Protein AF-A0A6V8M5Q0-F1 (afdb_monomer)

Structure (mmCIF, N/CA/C/O backbone):
data_AF-A0A6V8M5Q0-F1
#
_entry.id   AF-A0A6V8M5Q0-F1
#
loop_
_atom_site.group_PDB
_atom_site.id
_atom_site.type_symbol
_atom_site.label_atom_id
_atom_site.label_alt_id
_atom_site.label_comp_id
_atom_site.label_asym_id
_atom_site.label_entity_id
_atom_site.label_seq_id
_atom_site.pdbx_PDB_ins_code
_atom_site.Cartn_x
_atom_site.Cartn_y
_atom_site.Cartn_z
_atom_site.occupancy
_atom_site.B_iso_or_equiv
_atom_site.auth_seq_id
_atom_site.auth_comp_id
_atom_site.auth_asym_id
_atom_site.auth_atom_id
_atom_site.pdbx_PDB_model_num
ATOM 1 N N . MET A 1 1 ? 33.322 -44.925 -93.334 1.00 39.28 1 MET A N 1
ATOM 2 C CA . MET A 1 1 ? 33.568 -44.050 -94.501 1.00 39.28 1 MET A CA 1
ATOM 3 C C . MET A 1 1 ? 33.256 -42.622 -94.085 1.00 39.28 1 MET A C 1
ATOM 5 O O . MET A 1 1 ? 32.187 -42.447 -93.525 1.00 39.28 1 MET A O 1
ATOM 9 N N . ALA A 1 2 ? 34.194 -41.692 -94.342 1.00 40.09 2 ALA A N 1
ATOM 10 C CA . ALA A 1 2 ? 34.128 -40.220 -94.199 1.00 40.09 2 ALA A CA 1
ATOM 11 C C . ALA A 1 2 ? 33.746 -39.675 -92.796 1.00 40.09 2 ALA A C 1
ATOM 13 O O . ALA A 1 2 ? 32.679 -39.967 -92.290 1.00 40.09 2 ALA A O 1
ATOM 14 N N . GLY A 1 3 ? 34.526 -38.886 -92.048 1.00 38.00 3 GLY A N 1
ATOM 15 C CA . GLY A 1 3 ? 35.677 -38.037 -92.353 1.00 38.00 3 GLY A CA 1
ATOM 16 C C . GLY A 1 3 ? 35.246 -36.670 -92.892 1.00 38.00 3 GLY A C 1
ATOM 17 O O . GLY A 1 3 ? 34.996 -36.603 -94.085 1.00 38.00 3 GLY A O 1
ATOM 18 N N . PHE A 1 4 ? 35.177 -35.621 -92.049 1.00 39.53 4 PHE A N 1
ATOM 19 C CA . PHE A 1 4 ? 35.827 -34.305 -92.261 1.00 39.53 4 PHE A CA 1
ATOM 20 C C . PHE A 1 4 ? 35.494 -33.241 -91.182 1.00 39.53 4 PHE A C 1
ATOM 22 O O . PHE A 1 4 ? 34.343 -32.962 -90.872 1.00 39.53 4 PHE A O 1
ATOM 29 N N . PHE A 1 5 ? 36.583 -32.669 -90.659 1.00 42.06 5 PHE A N 1
ATOM 30 C CA . PHE A 1 5 ? 36.866 -31.356 -90.059 1.00 42.06 5 PHE A CA 1
ATOM 31 C C . PHE A 1 5 ? 35.804 -30.239 -89.980 1.00 42.06 5 PHE A C 1
ATOM 33 O O . PHE A 1 5 ? 35.172 -29.880 -90.965 1.00 42.06 5 PHE A O 1
ATOM 40 N N . GLY A 1 6 ? 35.832 -29.518 -88.848 1.00 39.31 6 GLY A N 1
ATOM 41 C CA . GLY A 1 6 ? 35.320 -28.148 -88.728 1.00 39.31 6 GLY A CA 1
ATOM 42 C C . GLY A 1 6 ? 35.728 -27.467 -87.418 1.00 39.31 6 GLY A C 1
ATOM 43 O O . GLY A 1 6 ? 35.012 -27.539 -86.427 1.00 39.31 6 GLY A O 1
ATOM 44 N N . LYS A 1 7 ? 36.900 -26.820 -87.414 1.00 42.19 7 LYS A N 1
ATOM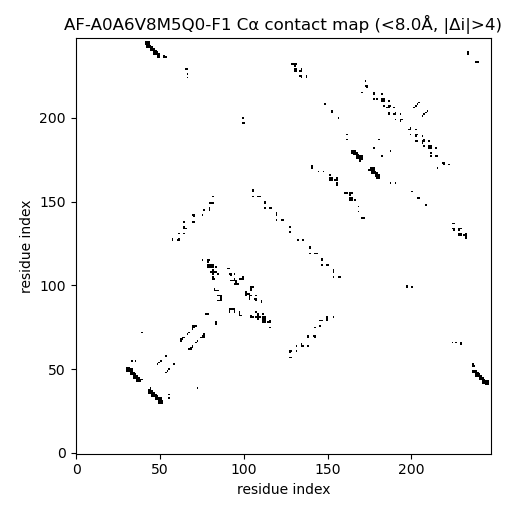 45 C CA . LYS A 1 7 ? 37.398 -25.934 -86.348 1.00 42.19 7 LYS A CA 1
ATOM 46 C C . LYS A 1 7 ? 36.566 -24.644 -86.308 1.00 42.19 7 LYS A C 1
ATOM 48 O O . LYS A 1 7 ? 36.424 -23.994 -87.337 1.00 42.19 7 LYS A O 1
ATOM 53 N N . GLY A 1 8 ? 36.114 -24.238 -85.122 1.00 41.66 8 GLY A N 1
ATOM 54 C CA . GLY A 1 8 ? 35.538 -22.918 -84.852 1.00 41.66 8 GLY A CA 1
ATOM 55 C C . GLY A 1 8 ? 36.115 -22.364 -83.554 1.00 41.66 8 GLY A C 1
ATOM 56 O O . GLY A 1 8 ? 35.951 -22.958 -82.493 1.00 41.66 8 GLY A O 1
ATOM 57 N N . ALA A 1 9 ? 36.855 -21.269 -83.668 1.00 41.22 9 ALA A N 1
ATOM 58 C CA . ALA A 1 9 ? 37.599 -20.616 -82.605 1.00 41.22 9 ALA A CA 1
ATOM 59 C C . ALA A 1 9 ? 36.817 -19.416 -82.035 1.00 41.22 9 ALA A C 1
ATOM 61 O O . A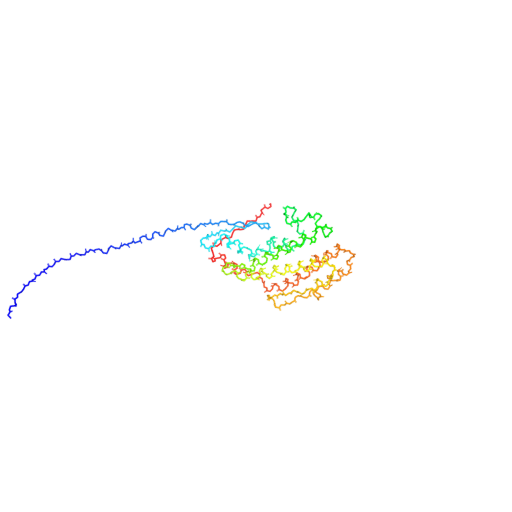LA A 1 9 ? 36.180 -18.697 -82.793 1.00 41.22 9 ALA A O 1
ATOM 62 N N . VAL A 1 10 ? 36.988 -19.190 -80.724 1.00 42.91 10 VAL A N 1
ATOM 63 C CA . VAL A 1 10 ? 37.040 -17.888 -80.019 1.00 42.91 10 VAL A CA 1
ATOM 64 C C . VAL A 1 10 ? 35.772 -17.014 -80.014 1.00 42.91 10 VAL A C 1
ATOM 66 O O . VAL A 1 10 ? 35.407 -16.429 -81.022 1.00 42.91 10 VAL A O 1
ATOM 69 N N . LEU A 1 11 ? 35.221 -16.764 -78.816 1.00 38.06 11 LEU A N 1
ATOM 70 C CA . LEU A 1 11 ? 35.238 -15.420 -78.210 1.00 38.06 11 LEU A CA 1
ATOM 71 C C . LEU A 1 11 ? 34.860 -15.472 -76.717 1.00 38.06 11 LEU A C 1
ATOM 73 O O . LEU A 1 11 ? 33.740 -15.813 -76.347 1.00 38.06 11 LEU A O 1
ATOM 77 N N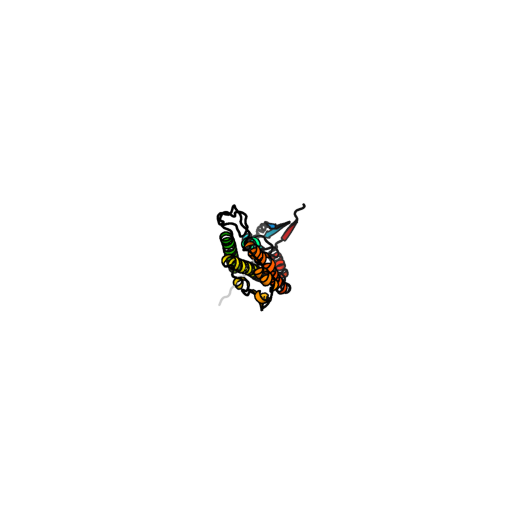 . LEU A 1 12 ? 35.811 -15.081 -75.862 1.00 42.59 12 LEU A N 1
ATOM 78 C CA . LEU A 1 12 ? 35.541 -14.623 -74.501 1.00 42.59 12 LEU A CA 1
ATOM 79 C C . LEU A 1 12 ? 34.607 -13.406 -74.560 1.00 42.59 12 LEU A C 1
ATOM 81 O O . LEU A 1 12 ? 34.957 -12.399 -75.175 1.00 42.59 12 LEU A O 1
ATOM 85 N N . ARG A 1 13 ? 33.501 -13.438 -73.813 1.00 43.00 13 ARG A N 1
ATOM 86 C CA . ARG A 1 13 ? 32.951 -12.234 -73.179 1.00 43.00 13 ARG A CA 1
ATOM 87 C C . ARG A 1 13 ? 32.605 -12.527 -71.727 1.00 43.00 13 ARG A C 1
ATOM 89 O O . ARG A 1 13 ? 31.587 -13.124 -71.399 1.00 43.00 13 ARG A O 1
ATOM 96 N N . VAL A 1 14 ? 33.519 -12.074 -70.878 1.00 45.72 14 VAL A N 1
ATOM 97 C CA . VAL A 1 14 ? 33.279 -11.689 -69.493 1.00 45.72 14 VAL A CA 1
ATOM 98 C C . VAL A 1 14 ? 32.145 -10.662 -69.501 1.00 45.72 14 VAL A C 1
ATOM 100 O O . VAL A 1 14 ? 32.333 -9.551 -69.989 1.00 45.72 14 VAL A O 1
ATOM 103 N N . SER A 1 15 ? 30.977 -11.020 -68.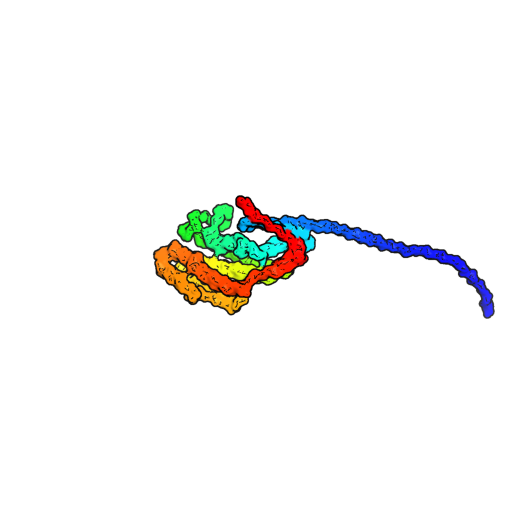977 1.00 44.94 15 SER A N 1
ATOM 104 C CA . SER A 1 15 ? 29.942 -10.050 -68.619 1.00 44.94 15 SER A CA 1
ATOM 105 C C . SER A 1 15 ? 29.649 -10.200 -67.139 1.00 44.94 15 SER A C 1
ATOM 107 O O . SER A 1 15 ? 28.914 -11.081 -66.711 1.00 44.94 15 SER A O 1
ATOM 109 N N . ALA A 1 16 ? 30.357 -9.342 -66.404 1.00 43.59 16 ALA A N 1
ATOM 110 C CA . ALA A 1 16 ? 30.040 -8.756 -65.115 1.00 43.59 16 ALA A CA 1
ATOM 111 C C . ALA A 1 16 ? 28.928 -9.448 -64.316 1.00 43.59 16 ALA A C 1
ATOM 113 O O . ALA A 1 16 ? 27.743 -9.318 -64.623 1.00 43.59 16 ALA A O 1
ATOM 114 N N . CYS A 1 17 ? 29.335 -10.052 -63.197 1.00 40.53 17 CYS A N 1
ATOM 115 C CA . CYS A 1 17 ? 28.536 -10.083 -61.983 1.00 40.53 17 CYS A CA 1
ATOM 116 C C . CYS A 1 17 ? 27.962 -8.680 -61.744 1.00 40.53 17 CYS A C 1
ATOM 118 O O . CYS A 1 17 ? 28.645 -7.807 -61.206 1.00 40.53 17 CYS A O 1
ATOM 120 N N . ALA A 1 18 ? 26.712 -8.459 -62.145 1.00 45.28 18 ALA A N 1
ATOM 121 C CA . ALA A 1 18 ? 25.904 -7.399 -61.584 1.00 45.28 18 ALA A CA 1
ATOM 122 C C . ALA A 1 18 ? 25.638 -7.813 -60.137 1.00 45.28 18 ALA A C 1
ATOM 124 O O . ALA A 1 18 ? 24.662 -8.489 -59.821 1.00 45.28 18 ALA A O 1
ATOM 125 N N . TRP A 1 19 ? 26.585 -7.457 -59.269 1.00 49.53 19 TRP A N 1
ATOM 126 C CA . TRP A 1 19 ? 26.342 -7.275 -57.854 1.00 49.53 19 TRP A CA 1
ATOM 127 C C . TRP A 1 19 ? 25.209 -6.261 -57.751 1.00 49.53 19 TRP A C 1
ATOM 129 O O . TRP A 1 19 ? 25.432 -5.052 -57.723 1.00 49.53 19 TRP A O 1
ATOM 139 N N . ALA A 1 20 ? 23.976 -6.757 -57.729 1.00 49.94 20 ALA A N 1
ATOM 140 C CA . ALA A 1 20 ? 22.883 -6.050 -57.108 1.00 49.94 20 ALA A CA 1
ATOM 141 C C . ALA A 1 20 ? 23.246 -5.970 -55.622 1.00 49.94 20 ALA A C 1
ATOM 143 O O . ALA A 1 20 ? 22.829 -6.791 -54.808 1.00 49.94 20 ALA A O 1
ATOM 144 N N . PHE A 1 21 ? 24.086 -4.989 -55.283 1.00 49.56 21 PHE A N 1
ATOM 145 C CA . PHE A 1 21 ? 24.043 -4.352 -53.985 1.00 49.56 21 PHE A CA 1
ATOM 146 C C . PHE A 1 21 ? 22.609 -3.841 -53.858 1.00 49.56 21 PHE A C 1
ATOM 148 O O . PHE A 1 21 ? 22.287 -2.722 -54.257 1.00 49.56 21 PHE A O 1
ATOM 155 N N . LEU A 1 22 ? 21.726 -4.693 -53.329 1.00 50.19 22 LEU A N 1
ATOM 156 C CA . LEU A 1 22 ? 20.646 -4.214 -52.496 1.00 50.19 22 LEU A CA 1
ATOM 157 C C . LEU A 1 22 ? 21.345 -3.397 -51.412 1.00 50.19 22 LEU A C 1
ATOM 159 O O . LEU A 1 22 ? 21.815 -3.922 -50.404 1.00 50.19 22 LEU A O 1
ATOM 163 N N . LEU A 1 23 ? 21.466 -2.099 -51.678 1.00 48.41 23 LEU A N 1
ATOM 164 C CA . LEU A 1 23 ? 21.522 -1.068 -50.669 1.00 48.41 23 LEU A CA 1
ATOM 165 C C . LEU A 1 23 ? 20.245 -1.255 -49.853 1.00 48.41 23 LEU A C 1
ATOM 167 O O . LEU A 1 23 ? 19.221 -0.624 -50.101 1.00 48.41 23 LEU A O 1
ATOM 171 N N . MET A 1 24 ? 20.301 -2.189 -48.903 1.00 54.53 24 MET A N 1
ATOM 172 C CA . MET A 1 24 ? 19.482 -2.160 -47.711 1.00 54.53 24 MET A CA 1
ATOM 173 C C . MET A 1 24 ? 19.909 -0.879 -47.008 1.00 54.53 24 MET A C 1
ATOM 175 O O . MET A 1 24 ? 20.795 -0.872 -46.158 1.00 54.53 24 MET A O 1
ATOM 179 N N . ALA A 1 25 ? 19.341 0.237 -47.464 1.00 52.12 25 ALA A N 1
ATOM 180 C CA . ALA A 1 25 ? 19.232 1.436 -46.678 1.00 52.12 25 ALA A CA 1
ATOM 181 C C . ALA A 1 25 ? 18.403 1.013 -45.469 1.00 52.12 25 ALA A C 1
ATOM 183 O O . ALA A 1 25 ? 17.175 1.065 -45.480 1.00 52.12 25 ALA A O 1
ATOM 184 N N . SER A 1 26 ? 19.094 0.491 -44.456 1.00 52.41 26 SER A N 1
ATOM 185 C CA . SER A 1 26 ? 18.612 0.484 -43.095 1.00 52.41 26 SER A CA 1
ATOM 186 C C . SER A 1 26 ? 18.331 1.945 -42.807 1.00 52.41 26 SER A C 1
ATOM 188 O O . SER A 1 26 ? 19.236 2.711 -42.483 1.00 52.41 26 SER A O 1
ATOM 190 N N . ALA A 1 27 ? 17.089 2.365 -43.033 1.00 51.25 27 ALA A N 1
ATOM 191 C CA . ALA A 1 27 ? 16.563 3.517 -42.351 1.00 51.25 27 ALA A CA 1
ATOM 192 C C . ALA A 1 27 ? 16.746 3.164 -40.878 1.00 51.25 27 ALA A C 1
ATOM 194 O O . ALA A 1 27 ? 15.977 2.380 -40.321 1.00 51.25 27 ALA A O 1
ATOM 195 N N . GLU A 1 28 ? 17.839 3.643 -40.283 1.00 55.53 28 GLU A N 1
ATOM 196 C CA . GLU A 1 28 ? 17.962 3.764 -38.846 1.00 55.53 28 GLU A CA 1
ATOM 197 C C . GLU A 1 28 ? 16.813 4.685 -38.465 1.00 55.53 28 GLU A C 1
ATOM 199 O O . GLU A 1 28 ? 16.925 5.910 -38.500 1.00 55.53 28 GLU A O 1
ATOM 204 N N . ALA A 1 29 ? 15.643 4.082 -38.245 1.00 56.59 29 ALA A N 1
ATOM 205 C CA . ALA A 1 29 ? 14.510 4.741 -37.652 1.00 56.59 29 ALA A CA 1
ATOM 206 C C . ALA A 1 29 ? 15.064 5.303 -36.351 1.00 56.59 29 ALA A C 1
ATOM 208 O O . ALA A 1 29 ? 15.385 4.544 -35.436 1.00 56.59 29 ALA A O 1
ATOM 209 N N . SER A 1 30 ? 15.315 6.613 -36.349 1.00 58.94 30 SER A N 1
ATOM 210 C CA . SER A 1 30 ? 15.885 7.316 -35.215 1.00 58.94 30 SER A CA 1
ATOM 211 C C . SER A 1 30 ? 15.040 6.934 -34.012 1.00 58.94 30 SER A C 1
ATOM 213 O O . SER A 1 30 ? 13.844 7.235 -33.982 1.00 58.94 30 SER A O 1
ATOM 215 N N . ALA A 1 31 ? 15.635 6.163 -33.099 1.00 65.56 31 ALA A N 1
ATOM 216 C CA . ALA A 1 31 ? 14.966 5.663 -31.912 1.00 65.56 31 ALA A CA 1
ATOM 217 C C . ALA A 1 31 ? 14.281 6.849 -31.234 1.00 65.56 31 ALA A C 1
ATOM 219 O O . ALA A 1 31 ? 14.948 7.798 -30.804 1.00 65.56 31 ALA A O 1
ATOM 220 N N . LYS A 1 32 ? 12.943 6.843 -31.209 1.00 78.50 32 LYS A N 1
ATOM 221 C CA . LYS A 1 32 ? 12.183 7.958 -30.655 1.00 78.50 32 LYS A CA 1
ATOM 222 C C . LYS A 1 32 ? 12.416 7.950 -29.155 1.00 78.50 32 LYS A C 1
ATOM 224 O O . LYS A 1 32 ? 11.824 7.161 -28.423 1.00 78.50 32 LYS A O 1
ATOM 229 N N . LYS A 1 33 ? 13.299 8.837 -28.708 1.00 86.31 33 LYS A N 1
ATOM 230 C CA . LYS A 1 33 ? 13.575 9.023 -27.293 1.00 86.31 33 LYS A CA 1
ATOM 231 C C . LYS A 1 33 ? 12.354 9.659 -26.639 1.00 86.31 33 LYS A C 1
ATOM 233 O O . LYS A 1 33 ? 12.031 10.813 -26.917 1.00 86.31 33 LYS A O 1
ATOM 238 N N . VAL A 1 34 ? 11.678 8.900 -25.789 1.00 91.06 34 VAL A N 1
ATOM 239 C CA . VAL A 1 34 ? 10.543 9.371 -24.993 1.00 91.06 34 VAL A CA 1
ATOM 240 C C . VAL A 1 34 ? 11.044 9.718 -23.598 1.00 91.06 34 VAL A C 1
ATOM 242 O O . VAL A 1 34 ? 11.957 9.075 -23.072 1.00 91.06 34 VAL A O 1
ATOM 245 N N . VAL A 1 35 ? 10.466 10.768 -23.016 1.00 91.62 35 VAL A N 1
ATOM 246 C CA . VAL A 1 35 ? 10.694 11.151 -21.624 1.00 91.62 35 VAL A CA 1
ATOM 247 C C . VAL A 1 35 ? 9.388 10.986 -20.868 1.00 91.62 35 VAL A C 1
ATOM 249 O O . VAL A 1 35 ? 8.368 11.556 -21.252 1.00 91.62 35 VAL A O 1
ATOM 252 N N . LEU A 1 36 ? 9.437 10.200 -19.802 1.00 92.50 36 LEU A N 1
ATOM 253 C CA . LEU A 1 36 ? 8.377 10.079 -18.815 1.00 92.50 36 LEU A CA 1
ATOM 254 C C . LEU A 1 36 ? 8.844 10.757 -17.526 1.00 92.50 36 LEU A C 1
ATOM 256 O O . LEU A 1 36 ? 10.012 10.636 -17.157 1.00 92.50 36 LEU A O 1
ATOM 260 N N . GLN A 1 37 ? 7.946 11.489 -16.877 1.00 91.38 37 GLN A N 1
ATOM 261 C CA . GLN A 1 37 ? 8.203 12.174 -15.615 1.00 91.38 37 GLN A CA 1
ATOM 262 C C . GLN A 1 37 ? 7.276 11.612 -14.538 1.00 91.38 37 GLN A C 1
ATOM 264 O O . GLN A 1 37 ? 6.073 11.532 -14.770 1.00 91.38 37 GLN A O 1
ATOM 269 N N . GLU A 1 38 ? 7.846 11.251 -13.392 1.00 87.06 38 GLU A N 1
ATOM 270 C CA . GLU A 1 38 ? 7.115 10.927 -12.167 1.00 87.06 38 GLU A CA 1
ATOM 271 C C . GLU A 1 38 ? 7.462 11.967 -11.101 1.00 87.06 38 GLU A C 1
ATOM 273 O O . GLU A 1 38 ? 8.635 12.294 -10.892 1.00 87.06 38 GLU A O 1
ATOM 278 N N . GLU A 1 39 ? 6.437 12.489 -10.437 1.00 86.19 39 GLU A N 1
ATOM 279 C CA . GLU A 1 39 ? 6.585 13.398 -9.304 1.00 86.19 39 GLU A CA 1
ATOM 280 C C . GLU A 1 39 ? 6.453 12.588 -8.017 1.00 86.19 39 GLU A C 1
ATOM 282 O O . GLU A 1 39 ? 5.431 11.950 -7.758 1.00 86.19 39 GLU A O 1
ATOM 287 N N . LEU A 1 40 ? 7.519 12.584 -7.223 1.00 83.75 40 LEU A N 1
ATOM 288 C CA . LEU A 1 40 ? 7.595 11.900 -5.941 1.00 83.75 40 LEU A CA 1
ATOM 289 C C . LEU A 1 40 ? 7.745 12.946 -4.829 1.00 83.75 40 LEU A C 1
ATOM 291 O O . LEU A 1 40 ? 8.196 14.062 -5.088 1.00 83.75 40 LEU A O 1
ATOM 295 N N . PRO A 1 41 ? 7.416 12.618 -3.568 1.00 82.25 41 PRO A N 1
ATOM 296 C CA . PRO A 1 41 ? 7.644 13.541 -2.460 1.00 82.25 41 PRO A CA 1
ATOM 297 C C . PRO A 1 41 ? 9.105 14.033 -2.406 1.00 82.25 41 PRO A C 1
ATOM 299 O O . PRO A 1 41 ? 10.023 13.246 -2.155 1.00 82.25 41 PRO A O 1
ATOM 302 N N . GLY A 1 42 ? 9.310 15.333 -2.650 1.00 84.38 42 GLY A N 1
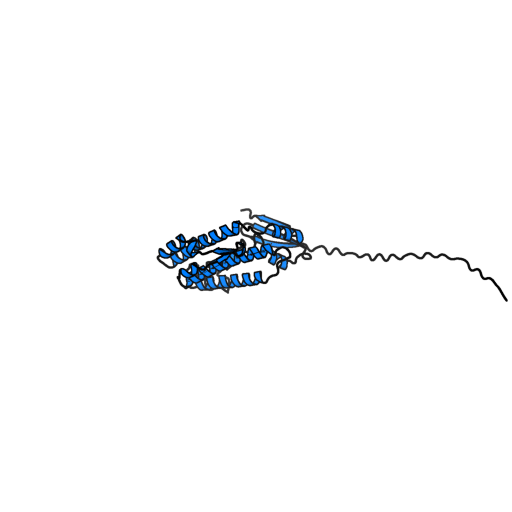ATOM 303 C CA . GLY A 1 42 ? 10.605 16.024 -2.590 1.00 84.38 42 GLY A CA 1
ATOM 304 C C . GLY A 1 42 ? 11.545 15.803 -3.782 1.00 84.38 42 GLY A C 1
ATOM 305 O O . GLY A 1 42 ? 12.735 16.122 -3.678 1.00 84.38 42 GLY A O 1
ATOM 306 N N . ARG A 1 43 ? 11.075 15.192 -4.881 1.00 88.31 43 ARG A N 1
ATOM 307 C CA . ARG A 1 43 ? 11.875 15.031 -6.105 1.00 88.31 43 ARG A CA 1
ATOM 308 C C . ARG A 1 43 ? 11.055 14.697 -7.348 1.00 88.31 43 ARG A C 1
ATOM 310 O O . ARG A 1 43 ? 10.013 14.055 -7.288 1.00 88.31 43 ARG A O 1
ATOM 317 N N . ILE A 1 44 ? 11.631 15.005 -8.501 1.00 89.56 44 ILE A N 1
ATOM 318 C CA . ILE A 1 44 ? 11.130 14.634 -9.819 1.00 89.56 44 ILE A CA 1
ATOM 319 C C . ILE A 1 44 ? 12.075 13.605 -10.439 1.00 89.56 44 ILE A C 1
ATOM 321 O O . ILE A 1 44 ? 13.285 13.824 -10.535 1.00 89.56 44 ILE A O 1
ATOM 325 N N . GLU A 1 45 ? 11.525 12.492 -10.915 1.00 92.00 45 GLU A N 1
ATOM 326 C CA . GLU A 1 45 ? 12.278 11.478 -11.649 1.00 92.00 45 GLU A CA 1
ATOM 327 C C . GLU A 1 45 ? 11.911 11.507 -13.132 1.00 92.00 45 GLU A C 1
ATOM 329 O O . GLU A 1 45 ? 10.752 11.354 -13.517 1.00 92.00 45 GLU A O 1
ATOM 334 N N . ARG A 1 46 ? 12.916 11.698 -13.992 1.00 94.81 46 ARG A N 1
ATOM 335 C CA . ARG A 1 46 ? 12.760 11.687 -15.450 1.00 94.81 46 ARG A CA 1
ATOM 336 C C . ARG A 1 46 ? 13.402 10.453 -16.057 1.00 94.81 46 ARG A C 1
ATOM 338 O O . ARG A 1 46 ? 14.618 10.261 -15.991 1.00 94.81 46 ARG A O 1
ATOM 345 N N . TYR A 1 47 ? 12.575 9.664 -16.723 1.00 95.25 47 TYR A N 1
ATOM 346 C CA . TYR A 1 47 ? 12.919 8.417 -17.381 1.00 95.25 47 TYR A CA 1
ATOM 347 C C . TYR A 1 47 ? 13.025 8.644 -18.884 1.00 95.25 47 TYR A C 1
ATOM 349 O O . TYR A 1 47 ? 12.035 8.912 -19.557 1.00 95.25 47 TYR A O 1
ATOM 357 N N . SER A 1 48 ? 14.237 8.544 -19.421 1.00 96.75 48 SER A N 1
ATOM 358 C CA . SER A 1 48 ? 14.502 8.582 -20.860 1.00 96.75 48 SER A CA 1
ATOM 359 C C . SER A 1 48 ? 14.652 7.168 -21.409 1.00 96.75 48 SER A C 1
ATOM 361 O O . SER A 1 48 ? 15.499 6.426 -20.914 1.00 96.75 48 SER A O 1
ATOM 363 N N . PHE A 1 49 ? 13.895 6.813 -22.446 1.00 96.44 49 PHE A N 1
ATOM 364 C CA . PHE A 1 49 ? 13.902 5.464 -23.021 1.00 96.44 49 PHE A CA 1
ATOM 365 C C . PHE A 1 49 ? 13.587 5.471 -24.523 1.00 96.44 49 PHE A C 1
ATOM 367 O O . PHE A 1 49 ? 13.192 6.492 -25.087 1.00 96.44 49 PHE A O 1
ATOM 374 N N . ASP A 1 50 ? 13.804 4.324 -25.163 1.00 95.81 50 ASP A N 1
ATOM 375 C CA . ASP A 1 50 ? 13.474 4.058 -26.563 1.00 95.81 50 ASP A CA 1
ATOM 376 C C . ASP A 1 50 ? 12.156 3.273 -26.632 1.00 95.81 50 ASP A C 1
ATOM 378 O O . ASP A 1 50 ? 12.089 2.139 -26.148 1.00 95.81 50 ASP A O 1
ATOM 382 N N . ASP A 1 51 ? 11.121 3.873 -27.228 1.00 94.31 51 ASP A N 1
ATOM 383 C CA . ASP A 1 51 ? 9.772 3.286 -27.318 1.00 94.31 51 ASP A CA 1
ATOM 384 C C . ASP A 1 51 ? 9.747 1.991 -28.154 1.00 94.31 51 ASP A C 1
ATOM 386 O O . ASP A 1 51 ? 8.878 1.142 -27.972 1.00 94.31 51 ASP A O 1
ATOM 390 N N . ALA A 1 52 ? 10.756 1.781 -29.014 1.00 94.81 52 ALA A N 1
ATOM 391 C CA . ALA A 1 52 ? 10.935 0.524 -29.740 1.00 94.81 52 ALA A CA 1
ATOM 392 C C . ALA A 1 52 ? 11.432 -0.626 -28.842 1.00 94.81 52 ALA A C 1
ATOM 394 O O . ALA A 1 52 ? 11.307 -1.795 -29.210 1.00 94.81 52 ALA A O 1
ATOM 395 N N . ARG A 1 53 ? 12.010 -0.319 -27.671 1.00 95.56 53 ARG A N 1
ATOM 396 C CA . ARG A 1 53 ? 12.494 -1.315 -26.697 1.00 95.56 53 ARG A CA 1
ATOM 397 C C . ARG A 1 53 ? 11.487 -1.572 -25.588 1.00 95.56 53 ARG A C 1
ATOM 399 O O . ARG A 1 53 ? 11.356 -2.709 -25.139 1.00 95.56 53 ARG A O 1
ATOM 406 N N . ILE A 1 54 ? 10.820 -0.523 -25.119 1.00 96.31 54 ILE A N 1
ATOM 407 C CA . ILE A 1 54 ? 9.776 -0.594 -24.100 1.00 96.31 54 ILE A CA 1
ATOM 408 C C . ILE A 1 54 ? 8.764 0.514 -24.357 1.00 96.31 54 ILE A C 1
ATOM 410 O O . ILE A 1 54 ? 9.150 1.672 -24.460 1.00 96.31 54 ILE A O 1
ATOM 414 N N . SER A 1 55 ? 7.478 0.172 -24.434 1.00 95.44 55 SER A N 1
ATOM 415 C CA . SER A 1 55 ? 6.449 1.192 -24.612 1.00 95.44 55 SER A CA 1
ATOM 416 C C . SER A 1 55 ? 6.328 2.073 -23.366 1.00 95.44 55 SER A C 1
ATOM 418 O O . SER A 1 55 ? 6.575 1.624 -22.242 1.00 95.44 55 SER A O 1
ATOM 420 N N . ALA A 1 56 ? 5.871 3.314 -23.536 1.00 93.81 56 ALA A N 1
ATOM 421 C CA . ALA A 1 56 ? 5.571 4.194 -22.401 1.00 93.81 56 ALA A CA 1
ATOM 422 C C . ALA A 1 56 ? 4.597 3.564 -21.382 1.00 93.81 56 ALA A C 1
ATOM 424 O O . ALA A 1 56 ? 4.727 3.780 -20.179 1.00 93.81 56 ALA A O 1
ATOM 425 N N . GLU A 1 57 ? 3.626 2.777 -21.847 1.00 93.88 57 GLU A N 1
ATOM 426 C CA . GLU A 1 57 ? 2.680 2.050 -20.992 1.00 93.88 57 GLU A CA 1
ATOM 427 C C . GLU A 1 57 ? 3.366 0.937 -20.190 1.00 93.88 57 GLU A C 1
ATOM 429 O O . GLU A 1 57 ? 3.199 0.860 -18.973 1.00 93.88 57 GLU A O 1
ATOM 434 N N . ALA A 1 58 ? 4.202 0.123 -20.842 1.00 95.56 58 ALA A N 1
ATOM 435 C CA . ALA A 1 58 ? 4.964 -0.924 -20.171 1.00 95.56 58 ALA A CA 1
ATOM 436 C C . ALA A 1 58 ? 5.953 -0.342 -19.151 1.00 95.56 58 ALA A C 1
ATOM 438 O O . ALA A 1 58 ? 6.149 -0.927 -18.083 1.00 95.56 58 ALA A O 1
ATOM 439 N N . LEU A 1 59 ? 6.542 0.824 -19.444 1.00 95.56 59 LEU A N 1
ATOM 440 C CA . LEU A 1 59 ? 7.370 1.539 -18.481 1.00 95.56 59 LEU A CA 1
ATOM 441 C C . LEU A 1 59 ? 6.540 2.029 -17.291 1.00 95.56 59 LEU A C 1
ATOM 443 O O . LEU A 1 59 ? 6.924 1.733 -16.168 1.00 95.56 59 LEU A O 1
ATOM 447 N N . ARG A 1 60 ? 5.389 2.688 -17.493 1.00 92.81 60 ARG A N 1
ATOM 448 C CA . ARG A 1 60 ? 4.503 3.101 -16.380 1.00 92.81 60 ARG A CA 1
ATOM 449 C C . ARG A 1 60 ? 4.134 1.933 -15.474 1.00 92.81 60 ARG A C 1
ATOM 451 O O . ARG A 1 60 ? 4.224 2.047 -14.255 1.00 92.81 60 ARG A O 1
ATOM 458 N N . LEU A 1 61 ? 3.781 0.790 -16.064 1.00 92.44 61 LEU A N 1
ATOM 459 C CA . LEU A 1 61 ? 3.525 -0.427 -15.301 1.00 92.44 61 LEU A CA 1
ATOM 460 C C . LEU A 1 61 ? 4.768 -0.875 -14.516 1.00 92.44 61 LEU A C 1
ATOM 462 O O . LEU A 1 61 ? 4.655 -1.211 -13.341 1.00 92.44 61 LEU A O 1
ATOM 466 N N . ALA A 1 62 ? 5.955 -0.854 -15.129 1.00 94.75 62 ALA A N 1
ATOM 467 C CA . ALA A 1 62 ? 7.203 -1.187 -14.445 1.00 94.75 62 ALA A CA 1
ATOM 468 C C . ALA A 1 62 ? 7.503 -0.261 -13.259 1.00 94.75 62 ALA A C 1
ATOM 470 O O . ALA A 1 62 ? 7.940 -0.750 -12.218 1.00 94.75 62 ALA A O 1
ATOM 471 N N . LEU A 1 63 ? 7.252 1.047 -13.389 1.00 92.81 63 LEU A N 1
ATOM 472 C CA . LEU A 1 63 ? 7.495 2.030 -12.325 1.00 92.81 63 LEU A CA 1
ATOM 473 C C . LEU A 1 63 ? 6.664 1.747 -11.071 1.00 92.81 63 LEU A C 1
ATOM 475 O O . LEU A 1 63 ? 7.151 1.955 -9.962 1.00 92.81 63 LEU A O 1
ATOM 479 N N . ARG A 1 64 ? 5.476 1.146 -11.212 1.00 91.50 64 ARG A N 1
ATOM 480 C CA . ARG A 1 64 ? 4.678 0.687 -10.061 1.00 91.50 64 ARG A CA 1
ATOM 481 C C . ARG A 1 64 ? 5.394 -0.372 -9.214 1.00 91.50 64 ARG A C 1
ATOM 483 O O . ARG A 1 64 ? 5.130 -0.468 -8.016 1.00 91.50 64 ARG A O 1
ATOM 490 N N . PHE A 1 65 ? 6.315 -1.132 -9.809 1.00 92.62 65 PHE A N 1
ATOM 491 C CA . PHE A 1 65 ? 7.152 -2.122 -9.123 1.00 92.62 65 PHE A CA 1
ATOM 492 C C . PHE A 1 65 ? 8.530 -1.589 -8.721 1.00 92.62 65 PHE A C 1
ATOM 494 O O . PHE A 1 65 ? 9.320 -2.363 -8.190 1.00 92.62 65 PHE A O 1
ATOM 501 N N . GLY A 1 66 ? 8.836 -0.319 -9.003 1.00 91.56 66 GLY A N 1
ATOM 502 C CA . GLY A 1 66 ? 10.123 0.297 -8.701 1.00 91.56 66 GLY A CA 1
ATOM 503 C C . GLY A 1 66 ? 10.416 0.397 -7.198 1.00 91.56 66 GLY A C 1
ATOM 504 O O . GLY A 1 66 ? 9.511 0.225 -6.380 1.00 91.56 66 GLY A O 1
ATOM 505 N N . PRO A 1 67 ? 11.671 0.719 -6.821 1.00 87.44 67 PRO A N 1
ATOM 506 C CA . PRO A 1 67 ? 12.055 0.927 -5.421 1.00 87.44 67 PRO A CA 1
ATOM 507 C C . PRO A 1 67 ? 11.226 2.037 -4.784 1.00 87.44 67 PRO A C 1
ATOM 509 O O . PRO A 1 67 ? 10.902 1.960 -3.603 1.00 87.44 67 PRO A O 1
ATOM 512 N N . ASP A 1 68 ? 10.869 3.020 -5.612 1.00 79.94 68 ASP A N 1
ATOM 513 C CA . ASP A 1 68 ? 10.080 4.173 -5.235 1.00 79.94 68 ASP A CA 1
ATOM 514 C C . ASP A 1 68 ? 8.604 4.076 -5.671 1.00 79.94 68 ASP A C 1
ATOM 516 O O . ASP A 1 68 ? 7.843 5.035 -5.535 1.00 79.94 68 ASP A O 1
ATOM 520 N N . GLY A 1 69 ? 8.204 2.906 -6.187 1.00 69.75 69 GLY A N 1
ATOM 521 C CA . GLY A 1 69 ? 6.854 2.603 -6.655 1.00 69.75 69 GLY A CA 1
ATOM 522 C C . GLY A 1 69 ? 5.849 2.481 -5.509 1.00 69.75 69 GLY A C 1
ATOM 523 O O . GLY A 1 69 ? 5.988 3.105 -4.471 1.00 69.75 69 GLY A O 1
ATOM 524 N N . LEU A 1 70 ? 4.825 1.646 -5.656 1.00 61.66 70 LEU A N 1
ATOM 525 C CA . LEU A 1 70 ? 3.600 1.661 -4.832 1.00 61.66 70 LEU A CA 1
ATOM 526 C C . LEU A 1 70 ? 3.750 1.685 -3.299 1.00 61.66 70 LEU A C 1
ATOM 528 O O . LEU A 1 70 ? 2.823 2.119 -2.622 1.00 61.66 70 LEU A O 1
ATOM 532 N N . TYR A 1 71 ? 4.871 1.211 -2.751 1.00 51.75 71 TYR A N 1
ATOM 533 C CA . TYR A 1 71 ? 5.110 1.210 -1.307 1.00 51.75 71 TYR A CA 1
ATOM 534 C C . TYR A 1 71 ? 5.602 2.567 -0.761 1.00 51.75 71 TYR A C 1
ATOM 536 O O . TYR A 1 71 ? 5.297 2.924 0.371 1.00 51.75 71 TYR A O 1
ATOM 544 N N . THR A 1 72 ? 6.349 3.335 -1.546 1.00 50.78 72 THR A N 1
ATOM 545 C CA . THR A 1 72 ? 6.849 4.687 -1.201 1.00 50.78 72 THR A CA 1
ATOM 546 C C . THR A 1 72 ? 6.115 5.782 -1.972 1.00 50.78 72 THR A C 1
ATOM 548 O O . THR A 1 72 ? 6.046 6.925 -1.526 1.00 50.78 72 THR A O 1
ATOM 551 N N . GLY A 1 73 ? 5.564 5.428 -3.130 1.00 50.97 73 GLY A N 1
ATOM 552 C CA . GLY A 1 73 ? 4.637 6.211 -3.914 1.00 50.97 73 GLY A CA 1
ATOM 553 C C . GLY A 1 73 ? 3.321 6.326 -3.163 1.00 50.97 73 GLY A C 1
ATOM 554 O O . GLY A 1 73 ? 2.784 5.354 -2.629 1.00 50.97 73 GLY A O 1
ATOM 555 N N . SER A 1 74 ? 2.802 7.545 -3.127 1.00 59.97 74 SER A N 1
ATOM 556 C CA . SER A 1 74 ? 1.585 7.932 -2.418 1.00 59.97 74 SER A CA 1
ATOM 557 C C . SER A 1 74 ? 0.374 7.048 -2.724 1.00 59.97 74 SER A C 1
ATOM 559 O O . SER A 1 74 ? -0.532 6.992 -1.907 1.00 59.97 74 SER A O 1
ATOM 561 N N . GLU A 1 75 ? 0.331 6.334 -3.851 1.00 70.88 75 GLU A N 1
ATOM 562 C CA . GLU A 1 75 ? -0.881 5.684 -4.349 1.00 70.88 75 GLU A CA 1
ATOM 563 C C . GLU A 1 75 ? -1.408 4.548 -3.455 1.00 70.88 75 GLU A C 1
ATOM 565 O O . GLU A 1 75 ? -2.581 4.597 -3.083 1.00 70.88 75 GLU A O 1
ATOM 570 N N . MET A 1 76 ? -0.605 3.539 -3.069 1.00 78.06 76 MET A N 1
ATOM 571 C CA . MET A 1 76 ? -1.135 2.463 -2.209 1.00 78.06 76 MET A CA 1
ATOM 572 C C . MET A 1 76 ? -1.304 2.930 -0.767 1.00 78.06 76 MET A C 1
ATOM 574 O O . MET A 1 76 ? -2.320 2.620 -0.154 1.00 78.06 76 MET A O 1
ATOM 578 N N . ILE A 1 77 ? -0.360 3.706 -0.229 1.00 71.50 77 ILE A N 1
ATOM 579 C CA . ILE A 1 77 ? -0.498 4.274 1.120 1.00 71.50 77 ILE A CA 1
ATOM 580 C C . ILE A 1 77 ? -1.763 5.136 1.201 1.00 71.50 77 ILE A C 1
ATOM 582 O O . ILE A 1 77 ? -2.540 4.988 2.144 1.00 71.50 77 ILE A O 1
ATOM 586 N N . ALA A 1 78 ? -2.024 5.980 0.199 1.00 73.75 78 ALA A N 1
ATOM 587 C CA . ALA A 1 78 ? -3.223 6.806 0.172 1.00 73.75 78 ALA A CA 1
ATOM 588 C C . ALA A 1 78 ? -4.491 5.964 0.006 1.00 73.75 78 ALA A C 1
ATOM 590 O O . ALA A 1 78 ? -5.468 6.197 0.709 1.00 73.75 78 ALA A O 1
ATOM 591 N N . ARG A 1 79 ? -4.482 4.955 -0.876 1.00 81.81 79 ARG A N 1
ATOM 592 C CA . ARG A 1 79 ? -5.650 4.088 -1.105 1.00 81.81 79 ARG A CA 1
ATOM 593 C C . ARG A 1 79 ? -5.919 3.105 0.028 1.00 81.81 79 ARG A C 1
ATOM 595 O O . ARG A 1 79 ? -7.053 2.684 0.183 1.00 81.81 79 ARG A O 1
ATOM 602 N N . ALA A 1 80 ? -4.916 2.702 0.798 1.00 87.00 80 ALA A N 1
ATOM 603 C CA . ALA A 1 80 ? -5.087 1.777 1.915 1.00 87.00 80 ALA A CA 1
ATOM 604 C C . ALA A 1 80 ? -5.233 2.494 3.268 1.00 87.00 80 ALA A C 1
ATOM 606 O O . ALA A 1 80 ? -5.624 1.858 4.248 1.00 87.00 80 ALA A O 1
ATOM 607 N N . SER A 1 81 ? -4.938 3.794 3.355 1.00 91.69 81 SER A N 1
ATOM 608 C CA . SER A 1 81 ? -5.208 4.595 4.553 1.00 91.69 81 SER A CA 1
ATOM 609 C C . SER A 1 81 ? -6.714 4.759 4.748 1.00 91.69 81 SER A C 1
ATOM 611 O O . SER A 1 81 ? -7.452 5.022 3.804 1.00 91.69 81 SER A O 1
ATOM 613 N N . LEU A 1 82 ? -7.186 4.607 5.988 1.00 95.44 82 LEU A N 1
ATOM 614 C CA . LEU A 1 82 ? -8.608 4.768 6.310 1.00 95.44 82 LEU A CA 1
ATOM 615 C C . LEU A 1 82 ? -8.998 6.249 6.448 1.00 95.44 82 LEU A C 1
ATOM 617 O O . LEU A 1 82 ? -10.176 6.579 6.418 1.00 95.44 82 LEU A O 1
ATOM 621 N N . GLU A 1 83 ? -8.010 7.123 6.633 1.00 93.56 83 GLU A N 1
ATOM 622 C CA . GLU A 1 83 ? -8.158 8.554 6.899 1.00 93.56 83 GLU A CA 1
ATOM 623 C C . GLU A 1 83 ? -8.181 9.410 5.631 1.00 93.56 83 GLU A C 1
ATOM 625 O O . GLU A 1 83 ? -8.613 10.562 5.673 1.00 93.56 83 GLU A O 1
ATOM 630 N N . VAL A 1 84 ? -7.695 8.875 4.509 1.00 92.38 84 VAL A N 1
ATOM 631 C CA . VAL A 1 84 ? -7.669 9.606 3.242 1.00 92.38 84 VAL A CA 1
ATOM 632 C C . VAL A 1 84 ? -9.089 9.798 2.728 1.00 92.38 84 VAL A C 1
ATOM 634 O O . VAL A 1 84 ? -9.853 8.847 2.580 1.00 92.38 84 VAL A O 1
ATOM 637 N N . CYS A 1 85 ? -9.435 11.055 2.464 1.00 93.25 85 CYS A N 1
ATOM 638 C CA . CYS A 1 85 ? -10.741 11.444 1.958 1.00 93.25 85 CYS A CA 1
ATOM 639 C C . CYS A 1 85 ? -10.603 12.712 1.090 1.00 93.25 85 CYS A C 1
ATOM 641 O O . CYS A 1 85 ? -10.573 13.824 1.640 1.00 93.25 85 CYS A O 1
ATOM 643 N N . PRO A 1 86 ? -10.420 12.548 -0.235 1.00 91.12 86 PRO A N 1
ATOM 644 C CA . PRO A 1 86 ? -10.418 13.644 -1.199 1.00 91.12 86 PRO A CA 1
ATOM 645 C C . PRO A 1 86 ? -11.851 14.153 -1.418 1.00 91.12 86 PRO A C 1
ATOM 647 O O . PRO A 1 86 ? -12.716 13.401 -1.862 1.00 91.12 86 PRO A O 1
ATOM 650 N N . ASP A 1 87 ? -12.107 15.423 -1.081 1.00 89.50 87 ASP A N 1
ATOM 651 C CA . ASP A 1 87 ? -13.447 16.040 -1.173 1.00 89.50 87 ASP A CA 1
ATOM 652 C C . ASP A 1 87 ? -13.940 16.184 -2.627 1.00 89.50 87 ASP A C 1
ATOM 654 O O . ASP A 1 87 ? -15.137 16.338 -2.866 1.00 89.50 87 ASP A O 1
ATOM 658 N N . ASP A 1 88 ? -13.021 16.172 -3.590 1.00 91.75 88 ASP A N 1
ATOM 659 C CA . ASP A 1 88 ? -13.251 16.388 -5.017 1.00 91.75 88 ASP A CA 1
ATOM 660 C C . ASP A 1 88 ? -13.431 15.089 -5.824 1.00 91.75 88 ASP A C 1
ATOM 662 O O . ASP A 1 88 ? -13.791 15.144 -7.002 1.00 91.75 88 ASP A O 1
ATOM 666 N N . ASP A 1 89 ? -13.237 13.917 -5.211 1.00 92.88 89 ASP A N 1
ATOM 667 C CA . ASP A 1 89 ? -13.434 12.628 -5.878 1.00 92.88 89 ASP A CA 1
ATOM 668 C C . ASP A 1 89 ? -14.905 12.172 -5.759 1.00 92.88 89 ASP A C 1
ATOM 670 O O . ASP A 1 89 ? -15.397 11.925 -4.654 1.00 92.88 89 ASP A O 1
ATOM 674 N N . PRO A 1 90 ? -15.623 11.982 -6.884 1.00 94.00 90 PRO A N 1
ATOM 675 C CA . PRO A 1 90 ? -17.050 11.652 -6.879 1.00 94.00 90 PRO A CA 1
ATOM 676 C C . PRO A 1 90 ? -17.378 10.273 -6.286 1.00 94.00 90 PRO A C 1
ATOM 678 O O . PRO A 1 90 ? -18.548 9.975 -6.051 1.00 94.00 90 PRO A O 1
ATOM 681 N N . GLY A 1 91 ? -16.384 9.409 -6.062 1.00 93.06 91 GLY A N 1
ATOM 682 C CA . GLY A 1 91 ? -16.587 8.137 -5.371 1.00 93.06 91 GLY A CA 1
ATOM 683 C C . GLY A 1 91 ? -16.662 8.254 -3.848 1.00 93.06 91 GLY A C 1
ATOM 684 O O . GLY A 1 91 ? -16.982 7.260 -3.199 1.00 93.06 91 GLY A O 1
ATOM 685 N N . TYR A 1 92 ? -16.388 9.430 -3.278 1.00 96.25 92 TYR A N 1
ATOM 686 C CA . TYR A 1 92 ? -16.418 9.666 -1.837 1.00 96.25 92 TYR A CA 1
ATOM 687 C C . TYR A 1 92 ? -17.686 10.407 -1.423 1.00 96.25 92 TYR A C 1
ATOM 689 O O . TYR A 1 92 ? -18.199 11.288 -2.112 1.00 96.25 92 TYR A O 1
ATOM 697 N N . LYS A 1 93 ? -18.195 10.059 -0.243 1.00 96.69 93 LYS A N 1
ATOM 698 C CA . LYS A 1 93 ? -19.217 10.852 0.445 1.00 96.69 93 LYS A CA 1
ATOM 699 C C . LYS A 1 93 ? -18.555 12.049 1.143 1.00 96.69 93 LYS A C 1
ATOM 701 O O . LYS A 1 93 ? -17.364 11.965 1.444 1.00 96.69 93 LYS A O 1
ATOM 706 N N . PRO A 1 94 ? -19.307 13.110 1.506 1.00 96.50 94 PRO A N 1
ATOM 707 C CA . PRO A 1 94 ? -18.747 14.271 2.200 1.00 96.50 94 PRO A CA 1
ATOM 708 C C . PRO A 1 94 ? -17.875 13.876 3.400 1.00 96.50 94 PRO A C 1
ATOM 710 O O . PRO A 1 94 ? -18.344 13.167 4.298 1.00 96.50 94 PRO A O 1
ATOM 713 N N . CYS A 1 95 ? -16.619 14.328 3.410 1.00 94.81 95 CYS A N 1
ATOM 714 C CA . CYS A 1 95 ? -15.597 13.850 4.343 1.00 94.81 95 CYS A CA 1
ATOM 715 C C . CYS A 1 95 ? -15.769 14.352 5.786 1.00 94.81 95 CYS A C 1
ATOM 717 O O . CYS A 1 95 ? -15.262 13.730 6.722 1.00 94.81 95 CYS A O 1
ATOM 719 N N . GLY A 1 96 ? -16.487 15.462 5.986 1.00 94.12 96 GLY A N 1
ATOM 720 C CA . GLY A 1 96 ? -16.655 16.079 7.303 1.00 94.12 96 GLY A CA 1
ATOM 721 C C . GLY A 1 96 ? -15.316 16.514 7.907 1.00 94.12 96 GLY A C 1
ATOM 722 O O . GLY A 1 96 ? -14.456 17.048 7.212 1.00 94.12 96 GLY A O 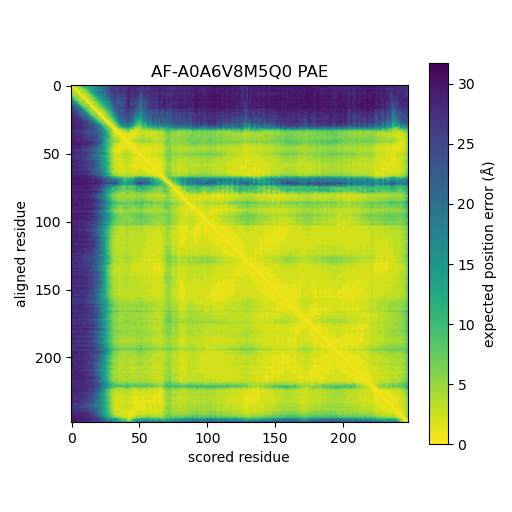1
ATOM 723 N N . ASP A 1 97 ? -15.126 16.263 9.203 1.00 93.06 97 ASP A N 1
ATOM 724 C CA . ASP A 1 97 ? -13.877 16.577 9.911 1.00 93.06 97 ASP A CA 1
ATOM 725 C C . ASP A 1 97 ? -12.766 15.528 9.708 1.00 93.06 97 ASP A C 1
ATOM 727 O O . ASP A 1 97 ? -11.690 15.654 10.290 1.00 93.06 97 ASP A O 1
ATOM 731 N N . ARG A 1 98 ? -13.015 14.503 8.873 1.00 89.62 98 ARG A N 1
ATOM 732 C CA . ARG A 1 98 ? -12.091 13.394 8.565 1.00 89.62 98 ARG A CA 1
ATOM 733 C C . ARG A 1 98 ? -11.660 12.574 9.785 1.00 89.62 98 ARG A C 1
ATOM 735 O O . ARG A 1 98 ? -10.687 11.825 9.720 1.00 89.62 98 ARG A O 1
ATOM 742 N N . THR A 1 99 ? -12.382 12.675 10.896 1.00 92.69 99 THR A N 1
ATOM 743 C CA . THR A 1 99 ? -12.153 11.834 12.071 1.00 92.69 99 THR A CA 1
ATOM 744 C C . THR A 1 99 ? -13.050 10.601 12.037 1.00 92.69 99 THR A C 1
ATOM 746 O O . THR A 1 99 ? -14.023 10.536 11.290 1.00 92.69 99 THR A O 1
ATOM 749 N N . ILE A 1 100 ? -12.782 9.634 12.919 1.00 94.12 100 ILE A N 1
ATOM 750 C CA . ILE A 1 100 ? -13.671 8.478 13.128 1.00 94.12 100 ILE A CA 1
ATOM 751 C C . ILE A 1 100 ? -15.103 8.883 13.531 1.00 94.12 100 ILE A C 1
ATOM 753 O O . ILE A 1 100 ? -16.017 8.070 13.421 1.00 94.12 100 ILE A O 1
ATOM 757 N N . ALA A 1 101 ? -15.305 10.116 14.011 1.00 93.56 101 ALA A N 1
ATOM 758 C CA . ALA A 1 101 ? -16.619 10.648 14.353 1.00 93.56 101 ALA A CA 1
ATOM 759 C C . ALA A 1 101 ? -17.363 11.243 13.143 1.00 93.56 101 ALA A C 1
ATOM 761 O O . ALA A 1 101 ? -18.561 11.510 13.250 1.00 93.56 101 ALA A O 1
ATOM 762 N N . ALA A 1 102 ? -16.694 11.435 11.999 1.00 95.56 102 ALA A N 1
ATOM 763 C CA . ALA A 1 102 ? -17.339 11.940 10.796 1.00 95.56 102 ALA A CA 1
ATOM 764 C C . ALA A 1 102 ? -18.416 10.948 10.304 1.00 95.56 102 ALA A C 1
ATOM 766 O O . ALA A 1 102 ?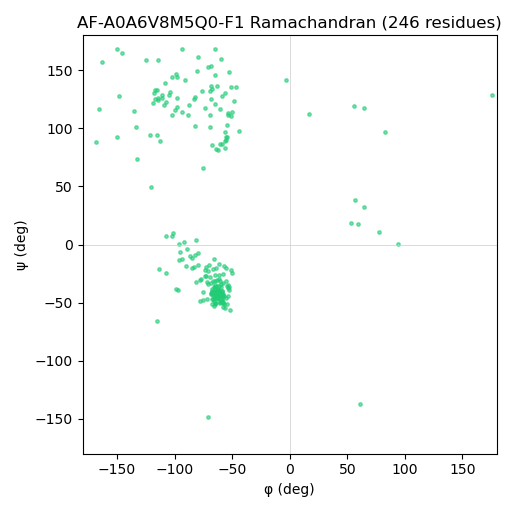 -18.144 9.745 10.224 1.00 95.56 102 ALA A O 1
ATOM 767 N N . PRO A 1 103 ? -19.612 11.422 9.893 1.00 95.38 103 PRO A N 1
ATOM 768 C CA . PRO A 1 103 ? -20.736 10.552 9.531 1.00 95.38 103 PRO A CA 1
ATOM 769 C C . PRO A 1 103 ? -20.428 9.507 8.451 1.00 95.38 103 PRO A C 1
ATOM 771 O O . PRO A 1 103 ? -20.994 8.418 8.473 1.00 95.38 103 PRO A O 1
ATOM 774 N N . ASN A 1 104 ? -19.525 9.826 7.519 1.00 97.00 104 ASN A N 1
ATOM 775 C CA . ASN A 1 104 ? -19.186 8.969 6.382 1.00 97.00 104 ASN A CA 1
ATOM 776 C C . ASN A 1 104 ? -17.809 8.299 6.497 1.00 97.00 104 ASN A C 1
ATOM 778 O O . ASN A 1 104 ? -17.365 7.672 5.535 1.00 97.00 104 ASN A O 1
ATOM 782 N N . PHE A 1 105 ? -17.119 8.410 7.641 1.00 96.88 105 PHE A N 1
ATOM 783 C CA . PHE A 1 105 ? -15.745 7.915 7.783 1.00 96.88 105 PHE A CA 1
ATOM 784 C C . PHE A 1 105 ? -15.618 6.436 7.391 1.00 96.88 105 PHE A C 1
ATOM 786 O O . PHE A 1 105 ? -14.788 6.081 6.563 1.00 96.88 105 PHE A O 1
ATOM 793 N N . LEU A 1 106 ? -16.471 5.563 7.942 1.00 97.75 106 LEU A N 1
ATOM 794 C CA . LEU A 1 106 ? -16.393 4.112 7.711 1.00 97.75 106 LEU A CA 1
ATOM 795 C C . LEU A 1 106 ? -16.807 3.683 6.295 1.00 97.75 106 LEU A C 1
ATOM 797 O O . LEU A 1 106 ? -16.418 2.595 5.850 1.00 97.75 106 LEU A O 1
ATOM 801 N N . ASP A 1 107 ? -17.601 4.507 5.613 1.00 97.62 107 ASP A N 1
ATOM 802 C CA . ASP A 1 107 ? -18.008 4.280 4.227 1.00 97.62 107 ASP A CA 1
ATOM 803 C C . ASP A 1 107 ? -16.874 4.666 3.279 1.00 97.62 107 ASP A C 1
ATOM 805 O O . ASP A 1 107 ? -16.467 3.850 2.454 1.00 97.62 107 ASP A O 1
ATOM 809 N N . ASN A 1 108 ? -16.297 5.855 3.467 1.00 97.44 108 ASN A N 1
ATOM 810 C CA . ASN A 1 108 ? -15.157 6.336 2.687 1.00 97.44 108 ASN A CA 1
ATOM 811 C C . ASN A 1 108 ? -13.913 5.465 2.915 1.00 97.44 108 ASN A C 1
ATOM 813 O O . ASN A 1 108 ? -13.263 5.050 1.963 1.00 97.44 108 ASN A O 1
ATOM 817 N N . ALA A 1 109 ? -13.651 5.054 4.158 1.00 97.06 109 ALA A N 1
ATOM 818 C CA . ALA A 1 109 ? -12.619 4.066 4.459 1.00 97.06 109 ALA A CA 1
ATOM 819 C C . ALA A 1 109 ? -12.885 2.716 3.761 1.00 97.06 109 ALA A C 1
ATOM 821 O O . ALA A 1 109 ? -11.954 2.023 3.357 1.00 97.06 109 ALA A O 1
ATOM 822 N N . GLY A 1 110 ? -14.152 2.325 3.593 1.00 97.56 110 GLY A N 1
ATOM 823 C CA . GLY A 1 110 ? -14.525 1.150 2.805 1.00 97.56 110 GLY A CA 1
ATOM 824 C C . GLY A 1 110 ? -14.226 1.310 1.312 1.00 97.56 110 GLY A C 1
ATOM 825 O O . GLY A 1 110 ? -13.737 0.366 0.690 1.00 97.56 110 GLY A O 1
ATOM 826 N N . GLU A 1 111 ? -14.484 2.494 0.756 1.00 96.88 111 GLU A N 1
ATOM 827 C CA . GLU A 1 111 ? -14.166 2.835 -0.634 1.00 96.88 111 GLU A CA 1
ATOM 828 C C . GLU A 1 111 ? -12.654 2.806 -0.896 1.00 96.88 111 GLU A C 1
ATOM 830 O O . GLU A 1 111 ? -12.218 2.215 -1.888 1.00 96.88 111 GLU A O 1
ATOM 835 N N . ASN A 1 112 ? -11.852 3.325 0.038 1.00 96.12 112 ASN A N 1
ATOM 836 C CA . ASN A 1 112 ? -10.388 3.245 0.013 1.00 96.12 112 ASN A CA 1
ATOM 837 C C . ASN A 1 112 ? -9.931 1.796 -0.176 1.00 96.12 112 ASN A C 1
ATOM 839 O O . ASN A 1 112 ? -9.288 1.453 -1.173 1.00 96.12 112 ASN A O 1
ATOM 843 N N . LEU A 1 113 ? -10.369 0.899 0.715 1.00 97.31 113 LEU A N 1
ATOM 844 C CA . LEU A 1 113 ? -9.966 -0.509 0.656 1.00 97.31 113 LEU A CA 1
ATOM 845 C C . LEU A 1 113 ? -10.504 -1.241 -0.574 1.00 97.31 113 LEU A C 1
ATOM 847 O O . LEU A 1 113 ? -9.833 -2.133 -1.093 1.00 97.31 113 LEU A O 1
ATOM 851 N N . ARG A 1 114 ? -11.681 -0.861 -1.086 1.00 97.25 114 ARG A N 1
ATOM 852 C CA . ARG A 1 114 ? -12.199 -1.398 -2.352 1.00 97.25 114 ARG A CA 1
ATOM 853 C C . ARG A 1 114 ? -11.272 -1.039 -3.516 1.00 97.25 114 ARG A C 1
ATOM 855 O O . ARG A 1 114 ? -10.937 -1.914 -4.313 1.00 97.25 114 ARG A O 1
ATOM 862 N N . ARG A 1 115 ? -10.834 0.221 -3.605 1.00 94.75 115 ARG A N 1
ATOM 863 C CA . ARG A 1 115 ? -9.899 0.692 -4.641 1.00 94.75 115 ARG A CA 1
ATOM 864 C C . ARG A 1 115 ? -8.510 0.076 -4.486 1.00 94.75 115 ARG A C 1
ATOM 866 O O . ARG A 1 115 ? -7.918 -0.326 -5.484 1.00 94.75 115 ARG A O 1
ATOM 873 N N . ALA A 1 116 ? -8.011 -0.044 -3.257 1.00 94.25 116 ALA A N 1
ATOM 874 C CA . ALA A 1 116 ? -6.746 -0.717 -2.973 1.00 94.25 116 ALA A CA 1
ATOM 875 C C . ALA A 1 116 ? -6.778 -2.192 -3.410 1.00 94.25 116 ALA A C 1
ATOM 877 O O . ALA A 1 116 ? -5.836 -2.664 -4.044 1.00 94.25 116 ALA A O 1
ATOM 878 N N . ARG A 1 117 ? -7.884 -2.908 -3.154 1.00 96.12 117 ARG A N 1
ATOM 879 C CA . ARG A 1 117 ? -8.061 -4.294 -3.611 1.00 96.12 117 ARG A CA 1
ATOM 880 C C . ARG A 1 117 ? -8.088 -4.403 -5.134 1.00 96.12 117 ARG A C 1
ATOM 882 O O . ARG A 1 117 ? -7.380 -5.242 -5.678 1.00 96.12 117 ARG A O 1
ATOM 889 N N . ALA A 1 118 ? -8.835 -3.531 -5.811 1.00 95.25 118 ALA A N 1
ATOM 890 C CA . ALA A 1 118 ? -8.879 -3.509 -7.273 1.00 95.25 118 ALA A CA 1
ATOM 891 C C . ALA A 1 118 ? -7.485 -3.268 -7.883 1.00 95.25 118 ALA A C 1
ATOM 893 O O . ALA A 1 118 ? -7.085 -3.971 -8.806 1.00 95.25 118 ALA A O 1
ATOM 894 N N . LEU A 1 119 ? -6.710 -2.337 -7.314 1.00 92.19 119 LEU A N 1
ATOM 895 C CA . LEU A 1 119 ? -5.322 -2.111 -7.717 1.00 92.19 119 LEU A CA 1
ATOM 896 C C . LEU A 1 119 ? -4.455 -3.361 -7.480 1.00 92.19 119 LEU A C 1
ATOM 898 O O . LEU A 1 119 ? -3.670 -3.738 -8.344 1.00 92.19 119 LEU A O 1
ATOM 902 N N . MET A 1 120 ? -4.596 -4.032 -6.335 1.00 93.31 120 MET A N 1
ATOM 903 C CA . MET A 1 120 ? -3.862 -5.271 -6.052 1.00 93.31 120 MET A CA 1
ATOM 904 C C . MET A 1 120 ? -4.195 -6.394 -7.040 1.00 93.31 120 MET A C 1
ATOM 906 O O . MET A 1 120 ? -3.289 -7.100 -7.483 1.00 93.31 120 MET A O 1
ATOM 910 N N . GLU A 1 121 ? -5.466 -6.546 -7.408 1.00 95.88 121 GLU A N 1
ATOM 911 C CA . GLU A 1 121 ? -5.919 -7.507 -8.419 1.00 95.88 121 GLU A CA 1
ATOM 912 C C . GLU A 1 121 ? -5.339 -7.179 -9.803 1.00 95.88 121 GLU A C 1
ATOM 914 O O . GLU A 1 121 ? -4.797 -8.066 -10.465 1.00 95.88 121 GLU A O 1
ATOM 919 N N . GLU A 1 122 ? -5.363 -5.905 -10.205 1.00 94.50 122 GLU A N 1
ATOM 920 C CA . GLU A 1 122 ? -4.756 -5.423 -11.451 1.00 94.50 122 GLU A CA 1
ATOM 921 C C . GLU A 1 122 ? -3.252 -5.736 -11.499 1.00 94.50 122 GLU A C 1
ATOM 923 O O . GLU A 1 122 ? -2.753 -6.331 -12.458 1.00 94.50 122 GLU A O 1
ATOM 928 N N . LEU A 1 123 ? -2.515 -5.401 -10.438 1.00 92.25 123 LEU A N 1
ATOM 929 C CA . LEU A 1 123 ? -1.077 -5.655 -10.357 1.00 92.25 123 LEU A CA 1
ATOM 930 C C . LEU A 1 123 ? -0.771 -7.149 -10.358 1.00 92.25 123 LEU A C 1
ATOM 932 O O . LEU A 1 123 ? 0.168 -7.582 -11.030 1.00 92.25 123 LEU A O 1
ATOM 936 N N . ALA A 1 124 ? -1.560 -7.952 -9.642 1.00 95.50 124 ALA A N 1
ATOM 937 C CA . ALA A 1 124 ? -1.411 -9.399 -9.620 1.00 95.50 124 ALA A CA 1
ATOM 938 C C . ALA A 1 124 ? -1.628 -10.005 -11.014 1.00 95.50 124 ALA A C 1
ATOM 940 O O . ALA A 1 124 ? -0.822 -10.843 -11.430 1.00 95.50 124 ALA A O 1
ATOM 941 N N . ALA A 1 125 ? -2.634 -9.531 -11.753 1.00 97.25 125 ALA A N 1
ATOM 942 C CA . ALA A 1 125 ? -2.947 -9.976 -13.110 1.00 97.25 125 ALA A CA 1
ATOM 943 C C . ALA A 1 125 ? -1.953 -9.468 -14.170 1.00 97.25 125 ALA A C 1
ATOM 945 O O . ALA A 1 125 ? -1.760 -10.123 -15.193 1.00 97.25 125 ALA A O 1
ATOM 946 N N . SER A 1 126 ? -1.298 -8.329 -13.937 1.00 95.81 126 SER A N 1
ATOM 947 C CA . SER A 1 126 ? -0.388 -7.724 -14.917 1.00 95.81 126 SER A CA 1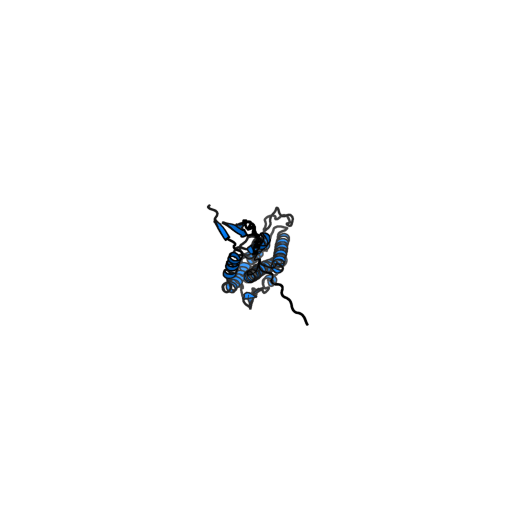
ATOM 948 C C . SER A 1 126 ? 0.848 -8.589 -15.207 1.00 95.81 126 SER A C 1
ATOM 950 O O . SER A 1 126 ? 1.393 -9.245 -14.318 1.00 95.81 126 SER A O 1
ATOM 952 N N . THR A 1 127 ? 1.357 -8.577 -16.437 1.00 96.81 127 THR A N 1
ATOM 953 C CA . THR A 1 127 ? 2.660 -9.185 -16.749 1.00 96.81 127 THR A CA 1
ATOM 954 C C . THR A 1 127 ? 3.732 -8.102 -16.666 1.00 96.81 127 THR A C 1
ATOM 956 O O . THR A 1 127 ? 3.699 -7.171 -17.471 1.00 96.81 127 THR A O 1
ATOM 959 N N . PRO A 1 128 ? 4.673 -8.168 -15.705 1.00 94.88 128 PRO A N 1
ATOM 960 C CA . PRO A 1 128 ? 5.720 -7.164 -15.624 1.00 94.88 128 PRO A CA 1
ATOM 961 C C . PRO A 1 128 ? 6.705 -7.345 -16.793 1.00 94.88 128 PRO A C 1
ATOM 963 O O . PRO A 1 128 ? 6.891 -8.471 -17.265 1.00 94.88 128 PRO A O 1
ATOM 966 N N . PRO A 1 129 ? 7.381 -6.276 -17.250 1.00 96.38 129 PRO A N 1
ATOM 967 C CA . PRO A 1 129 ? 8.492 -6.418 -18.183 1.00 96.38 129 PRO A CA 1
ATOM 968 C C . PRO A 1 129 ? 9.552 -7.403 -17.682 1.00 96.38 129 PRO A C 1
ATOM 970 O O . PRO A 1 129 ? 9.791 -7.534 -16.479 1.00 96.38 129 PRO A O 1
ATOM 973 N N . ALA A 1 130 ? 10.207 -8.088 -18.619 1.00 96.38 130 ALA A N 1
ATOM 974 C CA . ALA A 1 130 ? 11.098 -9.196 -18.304 1.00 96.38 130 ALA A CA 1
ATOM 975 C C . ALA A 1 130 ? 12.211 -8.778 -17.329 1.00 96.38 130 ALA A C 1
ATOM 977 O O . ALA A 1 130 ? 12.957 -7.827 -17.597 1.00 96.38 130 ALA A O 1
ATOM 978 N N . GLY A 1 131 ? 12.403 -9.560 -16.264 1.00 95.50 131 GLY A N 1
ATOM 979 C CA . GLY A 1 131 ? 13.402 -9.305 -15.221 1.00 95.50 131 GLY A CA 1
ATOM 980 C C . GLY A 1 131 ? 12.875 -8.541 -14.003 1.00 95.50 131 GLY A C 1
ATOM 981 O O . GLY A 1 131 ? 13.651 -8.286 -13.083 1.00 95.50 131 GLY A O 1
ATOM 982 N N . LEU A 1 132 ? 11.588 -8.178 -13.974 1.00 97.19 132 LEU A N 1
ATOM 983 C CA . LEU A 1 132 ? 10.934 -7.529 -12.831 1.00 97.19 132 LEU A CA 1
ATOM 984 C C . LEU A 1 132 ? 10.078 -8.480 -11.984 1.00 97.19 132 LEU A C 1
ATOM 986 O O . LEU A 1 132 ? 9.374 -8.031 -11.083 1.00 97.19 132 LEU A O 1
ATOM 990 N N . GLU A 1 133 ? 10.148 -9.791 -12.205 1.00 96.88 133 GLU A N 1
ATOM 991 C CA . GLU A 1 133 ? 9.334 -10.786 -11.496 1.00 96.88 133 GLU A CA 1
ATOM 992 C C . GLU A 1 133 ? 9.579 -10.733 -9.981 1.00 96.88 133 GLU A C 1
ATOM 994 O O . GLU A 1 133 ? 8.635 -10.748 -9.190 1.00 96.88 133 GLU A O 1
ATOM 999 N N . ALA A 1 134 ? 10.843 -10.588 -9.570 1.00 95.44 134 ALA A N 1
ATOM 1000 C CA . ALA A 1 134 ? 11.206 -10.437 -8.164 1.00 95.44 134 ALA A CA 1
ATOM 1001 C C . ALA A 1 134 ? 10.668 -9.127 -7.561 1.00 95.44 134 ALA A C 1
ATOM 1003 O O . ALA A 1 134 ? 10.182 -9.134 -6.431 1.00 95.44 134 ALA A O 1
ATOM 1004 N N . ALA A 1 135 ? 10.733 -8.018 -8.309 1.00 94.75 135 ALA A N 1
ATOM 1005 C CA . ALA A 1 135 ? 10.244 -6.710 -7.866 1.00 94.75 135 ALA A CA 1
ATOM 1006 C C . ALA A 1 135 ? 8.719 -6.711 -7.714 1.00 94.75 135 ALA A C 1
ATOM 1008 O O . ALA A 1 135 ? 8.203 -6.287 -6.682 1.00 94.75 135 ALA A O 1
ATOM 1009 N N . LYS A 1 136 ? 8.003 -7.300 -8.680 1.00 94.75 136 LYS A N 1
ATOM 1010 C CA . LYS A 1 136 ? 6.560 -7.533 -8.585 1.00 94.75 136 LYS A CA 1
ATOM 1011 C C . LYS A 1 136 ? 6.209 -8.393 -7.370 1.00 94.75 136 LYS A C 1
ATOM 1013 O O . LYS A 1 136 ? 5.314 -8.027 -6.616 1.00 94.75 136 LYS A O 1
ATOM 1018 N N . ALA A 1 137 ? 6.893 -9.519 -7.162 1.00 94.62 137 ALA A N 1
ATOM 1019 C CA . ALA A 1 137 ? 6.611 -10.407 -6.034 1.00 94.62 137 ALA A CA 1
ATOM 1020 C C . ALA A 1 137 ? 6.843 -9.723 -4.677 1.00 94.62 137 ALA A C 1
ATOM 1022 O O . ALA A 1 137 ? 6.064 -9.929 -3.751 1.00 94.62 137 ALA A O 1
ATOM 1023 N N . TRP A 1 138 ? 7.895 -8.909 -4.563 1.00 93.56 138 TRP A N 1
ATOM 1024 C CA . TRP A 1 138 ? 8.150 -8.091 -3.376 1.00 93.56 138 TRP A CA 1
ATOM 1025 C C . TRP A 1 138 ? 7.037 -7.054 -3.168 1.00 93.56 138 TRP A C 1
ATOM 1027 O O . TRP A 1 138 ? 6.417 -7.013 -2.111 1.00 93.56 138 TRP A O 1
ATOM 1037 N N . CYS A 1 139 ? 6.705 -6.297 -4.217 1.00 92.06 139 CYS A N 1
ATOM 1038 C CA . CYS A 1 139 ? 5.667 -5.267 -4.201 1.00 92.06 139 CYS A CA 1
ATOM 1039 C C . CYS A 1 139 ? 4.289 -5.826 -3.807 1.00 92.06 139 CYS A C 1
ATOM 1041 O O . CYS A 1 139 ? 3.594 -5.237 -2.982 1.00 92.06 139 CYS A O 1
ATOM 1043 N N . LEU A 1 140 ? 3.888 -6.974 -4.361 1.00 93.31 140 LEU A N 1
ATOM 1044 C CA . LEU A 1 140 ? 2.597 -7.593 -4.052 1.00 93.31 140 LEU A CA 1
ATOM 1045 C C . LEU A 1 140 ? 2.491 -8.056 -2.597 1.00 93.31 140 LEU A C 1
ATOM 1047 O O . LEU A 1 140 ? 1.417 -7.982 -2.007 1.00 93.31 140 LEU A O 1
ATOM 1051 N N . GLU A 1 141 ? 3.578 -8.552 -2.016 1.00 93.38 141 GLU A N 1
ATOM 1052 C CA . GLU A 1 141 ? 3.578 -8.994 -0.623 1.00 93.38 141 GLU A CA 1
ATOM 1053 C C . GLU A 1 141 ? 3.508 -7.812 0.342 1.00 93.38 141 GLU A C 1
ATOM 1055 O O . GLU A 1 141 ? 2.660 -7.794 1.231 1.00 93.38 141 GLU A O 1
ATOM 1060 N N . GLU A 1 142 ? 4.333 -6.794 0.106 1.00 91.50 142 GLU A N 1
ATOM 1061 C CA . GLU A 1 142 ? 4.351 -5.545 0.867 1.00 91.50 142 GLU A CA 1
ATOM 1062 C C . GLU A 1 142 ? 2.982 -4.858 0.876 1.00 91.50 142 GLU A C 1
ATOM 1064 O O . GLU A 1 142 ? 2.395 -4.607 1.931 1.00 91.50 142 GLU A O 1
ATOM 1069 N N . ASN A 1 143 ? 2.423 -4.613 -0.309 1.00 91.94 143 ASN A N 1
ATOM 1070 C CA . ASN A 1 143 ? 1.137 -3.936 -0.432 1.00 91.94 143 ASN A CA 1
ATOM 1071 C C . ASN A 1 143 ? -0.034 -4.827 0.008 1.00 91.94 143 ASN A C 1
ATOM 1073 O O . ASN A 1 143 ? -1.004 -4.330 0.580 1.00 91.94 143 ASN A O 1
ATOM 1077 N N . GLY A 1 144 ? 0.067 -6.145 -0.191 1.00 94.19 144 GLY A N 1
ATOM 1078 C CA . GLY A 1 144 ? -0.908 -7.104 0.323 1.00 94.19 144 GLY A CA 1
ATOM 1079 C C . GLY A 1 144 ? -0.968 -7.103 1.851 1.00 94.19 144 GLY A C 1
ATOM 1080 O O . GLY A 1 144 ? -2.059 -7.133 2.422 1.00 94.19 144 GLY A O 1
ATOM 1081 N N . PHE A 1 145 ? 0.183 -6.996 2.518 1.00 94.25 145 PHE A N 1
ATOM 1082 C CA . PHE A 1 145 ? 0.249 -6.871 3.970 1.00 94.25 145 PHE A CA 1
ATOM 1083 C C . PHE A 1 145 ? -0.356 -5.548 4.466 1.00 94.25 145 PHE A C 1
ATOM 1085 O O . PHE A 1 145 ? -1.173 -5.564 5.389 1.00 94.25 145 PHE A O 1
ATOM 1092 N N . VAL A 1 146 ? -0.026 -4.416 3.831 1.00 93.12 146 VAL A N 1
ATOM 1093 C CA . VAL A 1 146 ? -0.618 -3.104 4.169 1.00 93.12 146 VAL A CA 1
ATOM 1094 C C . VAL A 1 146 ? -2.141 -3.130 4.012 1.00 93.12 146 VAL A C 1
ATOM 1096 O O . VAL A 1 146 ? -2.859 -2.715 4.923 1.00 93.12 146 VAL A O 1
ATOM 1099 N N . LEU A 1 147 ? -2.648 -3.675 2.902 1.00 95.19 147 LEU A N 1
ATOM 1100 C CA . LEU A 1 147 ? -4.085 -3.833 2.680 1.00 95.19 147 LEU A CA 1
ATOM 1101 C C . LEU A 1 147 ? -4.726 -4.696 3.776 1.00 95.19 147 LEU A C 1
ATOM 1103 O O . LEU A 1 147 ? -5.726 -4.290 4.368 1.00 95.19 147 LEU A O 1
ATOM 1107 N N . ALA A 1 148 ? -4.133 -5.848 4.102 1.00 96.19 148 ALA A N 1
ATOM 1108 C CA . ALA A 1 148 ? -4.650 -6.741 5.136 1.00 96.19 148 ALA A CA 1
ATOM 1109 C C . ALA A 1 148 ? -4.693 -6.076 6.527 1.00 96.19 148 ALA A C 1
ATOM 1111 O O . ALA A 1 148 ? -5.665 -6.265 7.269 1.00 96.19 148 ALA A O 1
ATOM 1112 N N . LEU A 1 149 ? -3.680 -5.271 6.878 1.00 95.94 149 LEU A N 1
ATOM 1113 C CA . LEU A 1 149 ? -3.668 -4.474 8.110 1.00 95.94 149 LEU A CA 1
ATOM 1114 C C . LEU A 1 149 ? -4.836 -3.487 8.149 1.00 95.94 149 LEU A C 1
ATOM 1116 O O . LEU A 1 149 ? -5.571 -3.431 9.141 1.00 95.94 149 LEU A O 1
ATOM 1120 N N . SER A 1 150 ? -5.024 -2.720 7.076 1.00 96.88 150 SER A N 1
ATOM 1121 C CA . SER A 1 150 ? -6.099 -1.733 6.998 1.00 96.88 150 SER A CA 1
ATOM 1122 C C . SER A 1 150 ? -7.483 -2.380 6.997 1.00 96.88 150 SER A C 1
ATOM 1124 O O . SER A 1 150 ? -8.395 -1.874 7.650 1.00 96.88 150 SER A O 1
ATOM 1126 N N . GLU A 1 151 ? -7.649 -3.540 6.358 1.00 97.88 151 GLU A N 1
ATOM 1127 C CA . GLU A 1 151 ? -8.891 -4.314 6.405 1.00 97.88 151 GLU A CA 1
ATOM 1128 C C . GLU A 1 151 ? -9.209 -4.822 7.815 1.00 97.88 151 GLU A C 1
ATOM 1130 O O . GLU A 1 151 ? -10.355 -4.722 8.260 1.00 97.88 151 GLU A O 1
ATOM 1135 N N . ALA A 1 152 ? -8.216 -5.343 8.544 1.00 98.12 152 ALA A N 1
ATOM 1136 C CA . ALA A 1 152 ? -8.397 -5.752 9.937 1.00 98.12 152 ALA A CA 1
ATOM 1137 C C . ALA A 1 152 ? -8.810 -4.567 10.816 1.00 98.12 152 ALA A C 1
ATOM 1139 O O . ALA A 1 152 ? -9.754 -4.676 11.603 1.00 98.12 152 ALA A O 1
ATOM 1140 N N . ARG A 1 153 ? -8.172 -3.409 10.619 1.00 98.19 153 ARG A N 1
ATOM 1141 C CA . ARG A 1 153 ? -8.522 -2.178 11.324 1.00 98.19 153 ARG A CA 1
ATOM 1142 C C . ARG A 1 153 ? -9.925 -1.680 10.968 1.00 98.19 153 ARG A C 1
ATOM 1144 O O . ARG A 1 153 ? -10.669 -1.317 11.872 1.00 98.19 153 ARG A O 1
ATOM 1151 N N . LEU A 1 154 ? -10.340 -1.709 9.701 1.00 98.38 154 LEU A N 1
ATOM 1152 C CA . LEU A 1 154 ? -11.702 -1.317 9.322 1.00 98.38 154 LEU A CA 1
ATOM 1153 C C . LEU A 1 154 ? -12.753 -2.262 9.926 1.00 98.38 154 LEU A C 1
ATOM 1155 O O . LEU A 1 154 ? -13.776 -1.796 10.429 1.00 98.38 154 LEU A O 1
ATOM 1159 N N . ARG A 1 155 ? -12.498 -3.581 9.936 1.00 98.56 155 ARG A N 1
ATOM 1160 C CA . ARG A 1 155 ? -13.369 -4.557 10.620 1.00 98.56 155 ARG A CA 1
ATOM 1161 C C . ARG A 1 155 ? -13.497 -4.247 12.110 1.00 98.56 155 ARG A C 1
ATOM 1163 O O . ARG A 1 155 ? -14.611 -4.274 12.636 1.00 98.56 155 ARG A O 1
ATOM 1170 N N . TYR A 1 156 ? -12.392 -3.897 12.764 1.00 98.62 156 TYR A N 1
ATOM 1171 C CA . TYR A 1 156 ? -12.403 -3.455 14.154 1.00 98.62 156 TYR A CA 1
ATOM 1172 C C . TYR A 1 156 ? -13.245 -2.197 14.350 1.00 98.62 156 TYR A C 1
ATOM 1174 O O . TYR A 1 156 ? -14.122 -2.187 15.200 1.00 98.62 156 TYR A O 1
ATOM 1182 N N . LEU A 1 157 ? -13.047 -1.155 13.545 1.00 98.19 157 LEU A N 1
ATOM 1183 C CA . LEU A 1 157 ? -13.779 0.106 13.702 1.00 98.19 157 LEU A CA 1
ATOM 1184 C C . LEU A 1 157 ? -15.291 -0.039 13.457 1.00 98.19 157 LEU A C 1
ATOM 1186 O O . LEU A 1 157 ? -16.078 0.716 14.019 1.00 98.19 157 LEU A O 1
ATOM 1190 N N . ARG A 1 158 ? -15.709 -1.024 12.652 1.00 98.06 158 ARG A N 1
ATOM 1191 C CA . ARG A 1 158 ? -17.129 -1.334 12.410 1.00 98.06 158 ARG A CA 1
ATOM 1192 C C . ARG A 1 158 ? -17.793 -2.116 13.542 1.00 98.06 158 ARG A C 1
ATOM 1194 O O . ARG A 1 158 ? -18.997 -1.994 13.729 1.00 98.06 158 ARG A O 1
ATOM 1201 N N . THR A 1 159 ? -17.037 -2.944 14.258 1.00 98.12 159 THR A N 1
ATOM 1202 C CA . THR A 1 159 ? -17.588 -3.913 15.228 1.00 98.12 159 THR A CA 1
ATOM 1203 C C . THR A 1 159 ? -17.214 -3.606 16.673 1.00 98.12 159 THR A C 1
ATOM 1205 O O . THR A 1 159 ? -17.869 -4.079 17.596 1.00 98.12 159 THR A O 1
ATOM 1208 N N . TRP A 1 160 ? -16.145 -2.838 16.869 1.00 97.50 160 TRP A N 1
ATOM 1209 C CA . TRP A 1 160 ? -15.429 -2.645 18.127 1.00 97.50 160 TRP A CA 1
ATOM 1210 C C . TRP A 1 160 ? -14.983 -3.942 18.809 1.00 97.50 160 TRP A C 1
ATOM 1212 O O . TRP A 1 160 ? -14.654 -3.915 19.994 1.00 97.50 160 TRP A O 1
ATOM 1222 N N . ASP A 1 161 ? -14.931 -5.056 18.071 1.00 97.81 161 ASP A N 1
ATOM 1223 C CA . ASP A 1 161 ? -14.499 -6.357 18.572 1.00 97.81 161 ASP A CA 1
ATOM 1224 C C . ASP A 1 161 ? -12.975 -6.513 18.421 1.00 97.81 161 ASP A C 1
ATOM 1226 O O . ASP A 1 161 ? -12.479 -6.657 17.294 1.00 97.81 161 ASP A O 1
ATOM 1230 N N . PRO A 1 162 ? -12.200 -6.542 19.526 1.00 97.25 162 PRO A N 1
ATOM 1231 C CA . PRO A 1 162 ? -10.750 -6.699 19.472 1.00 97.25 162 PRO A CA 1
ATOM 1232 C C . PRO A 1 162 ? -10.279 -8.016 18.839 1.00 97.25 162 PRO A C 1
ATOM 1234 O O . PRO A 1 162 ? -9.110 -8.109 18.466 1.00 97.25 162 PRO A O 1
ATOM 1237 N N . GLN A 1 163 ? -11.139 -9.034 18.697 1.00 97.12 163 GLN A N 1
ATOM 1238 C CA . GLN A 1 163 ? -10.771 -10.277 18.007 1.00 97.12 163 GLN A CA 1
ATOM 1239 C C . GLN A 1 163 ? -10.441 -10.041 16.531 1.00 97.12 163 GLN A C 1
ATOM 1241 O O . GLN A 1 163 ? -9.556 -10.697 15.985 1.00 97.12 163 GLN A O 1
ATOM 1246 N N . THR A 1 164 ? -11.058 -9.042 15.896 1.00 97.12 164 THR A N 1
ATOM 1247 C CA . THR A 1 164 ? -10.752 -8.671 14.503 1.00 97.12 164 THR A CA 1
ATOM 1248 C C . THR A 1 164 ? -9.291 -8.240 14.308 1.00 97.12 164 THR A C 1
ATOM 1250 O O . THR A 1 164 ? -8.705 -8.522 13.262 1.00 97.12 164 THR A O 1
ATOM 1253 N N . LEU A 1 165 ? -8.678 -7.635 15.333 1.00 98.31 165 LEU A N 1
ATOM 1254 C CA . LEU A 1 165 ? -7.270 -7.217 15.359 1.00 98.31 165 LEU A CA 1
ATOM 1255 C C . LEU A 1 165 ? -6.303 -8.357 15.719 1.00 98.31 165 LEU A C 1
ATOM 1257 O O . LEU A 1 165 ? -5.086 -8.185 15.638 1.00 98.31 165 LEU A O 1
ATOM 1261 N N . ARG A 1 166 ? -6.821 -9.516 16.142 1.00 98.06 166 ARG A N 1
ATOM 1262 C CA . ARG A 1 166 ? -6.032 -10.727 16.427 1.00 98.06 166 ARG A CA 1
ATOM 1263 C C . ARG A 1 166 ? -5.860 -11.628 15.207 1.00 98.06 166 ARG A C 1
ATOM 1265 O O . ARG A 1 166 ? -5.146 -12.622 15.317 1.00 98.06 166 ARG A O 1
ATOM 1272 N N . ALA A 1 167 ? -6.485 -11.281 14.080 1.00 95.25 167 ALA A N 1
ATOM 1273 C CA . ALA A 1 167 ? -6.323 -11.991 12.819 1.00 95.25 167 ALA A CA 1
ATOM 1274 C C . ALA A 1 167 ? -4.836 -12.168 12.480 1.00 95.25 167 ALA A C 1
ATOM 1276 O O . ALA A 1 167 ? -4.033 -11.250 12.645 1.00 95.25 167 ALA A O 1
ATOM 1277 N N . THR A 1 168 ? -4.473 -13.368 12.042 1.00 97.25 168 THR A N 1
ATOM 1278 C CA . THR A 1 168 ? -3.096 -13.707 11.692 1.00 97.25 168 THR A CA 1
ATOM 1279 C C . THR A 1 168 ? -2.742 -13.210 10.297 1.00 97.25 168 THR A C 1
ATOM 1281 O O . THR A 1 168 ? -3.598 -13.204 9.413 1.00 97.25 168 THR A O 1
ATOM 1284 N N . PHE A 1 169 ? -1.474 -12.866 10.078 1.00 97.25 169 PHE A N 1
ATOM 1285 C CA . PHE A 1 169 ? -0.970 -12.443 8.769 1.00 97.25 169 PHE A CA 1
ATOM 1286 C C . PHE A 1 169 ? 0.119 -13.399 8.290 1.00 97.25 169 PHE A C 1
ATOM 1288 O O . PHE A 1 169 ? 1.131 -13.580 8.967 1.00 97.25 169 PHE A O 1
ATOM 1295 N N . GLU A 1 170 ? -0.081 -14.017 7.130 1.00 95.50 170 GLU A N 1
ATOM 1296 C CA . GLU A 1 170 ? 0.952 -14.827 6.486 1.00 95.50 170 GLU A CA 1
ATOM 1297 C C . GLU A 1 170 ? 2.002 -13.926 5.831 1.00 95.50 170 GLU A C 1
ATOM 1299 O O . GLU A 1 170 ? 1.669 -13.008 5.085 1.00 95.50 170 GLU A O 1
ATOM 1304 N N . VAL A 1 171 ? 3.274 -14.222 6.089 1.00 95.12 171 VAL A N 1
ATOM 1305 C CA . VAL A 1 171 ? 4.435 -13.583 5.463 1.00 95.12 171 VAL A CA 1
ATOM 1306 C C . VAL A 1 171 ? 5.146 -14.666 4.663 1.00 95.12 171 VAL A C 1
ATOM 1308 O O . VAL A 1 171 ? 5.903 -15.479 5.211 1.00 95.12 171 VAL A O 1
ATOM 1311 N N . LYS A 1 172 ? 4.816 -14.742 3.373 1.00 93.06 172 LYS A N 1
ATOM 1312 C CA . LYS A 1 172 ? 5.185 -15.840 2.470 1.00 93.06 172 LYS A CA 1
ATOM 1313 C C . LYS A 1 172 ? 6.688 -15.874 2.235 1.00 93.06 172 LYS A C 1
ATOM 1315 O O . LYS A 1 172 ? 7.275 -16.952 2.287 1.00 93.06 172 LYS A O 1
ATOM 1320 N N . SER A 1 173 ? 7.311 -14.714 2.052 1.00 91.38 173 SER A N 1
ATOM 1321 C CA . SER A 1 173 ? 8.763 -14.547 1.929 1.00 91.38 173 SER A CA 1
ATOM 1322 C C . SER A 1 173 ? 9.543 -15.192 3.073 1.00 91.38 173 SER A C 1
ATOM 1324 O O . SER A 1 173 ? 10.605 -15.775 2.855 1.00 91.38 173 SER A O 1
ATOM 1326 N N . ALA A 1 174 ? 9.018 -15.086 4.292 1.00 92.88 174 ALA A N 1
ATOM 1327 C CA . ALA A 1 174 ? 9.647 -15.586 5.503 1.00 92.88 174 ALA A CA 1
ATOM 1328 C C . ALA A 1 174 ? 9.185 -17.006 5.872 1.00 92.88 174 ALA A C 1
ATOM 1330 O O . ALA A 1 174 ? 9.779 -17.621 6.761 1.00 92.88 174 ALA A O 1
ATOM 1331 N N . GLY A 1 175 ? 8.116 -17.516 5.246 1.00 94.19 175 GLY A N 1
ATOM 1332 C CA . GLY A 1 175 ? 7.439 -18.742 5.676 1.00 94.19 175 GLY A CA 1
ATOM 1333 C C . GLY A 1 175 ? 6.961 -18.646 7.129 1.00 94.19 175 GLY A C 1
ATOM 1334 O O . GLY A 1 175 ? 7.123 -19.591 7.906 1.00 94.19 175 GLY A O 1
ATOM 1335 N N . LYS A 1 176 ? 6.467 -17.469 7.537 1.00 95.88 176 LYS A N 1
ATOM 1336 C CA . LYS A 1 176 ? 6.048 -17.172 8.915 1.00 95.88 176 LYS A CA 1
ATOM 1337 C C . LYS A 1 176 ? 4.610 -16.683 8.960 1.00 95.88 176 LYS A C 1
ATOM 1339 O O . LYS A 1 176 ? 4.081 -16.158 7.988 1.00 95.88 176 LYS A O 1
ATOM 1344 N N . VAL A 1 177 ? 4.013 -16.818 10.137 1.00 97.12 177 VAL A N 1
ATOM 1345 C CA . VAL A 1 177 ? 2.712 -16.246 10.468 1.00 97.12 177 VAL A CA 1
ATOM 1346 C C . VAL A 1 177 ? 2.921 -15.244 11.594 1.00 97.12 177 VAL A C 1
ATOM 1348 O O . VAL A 1 177 ? 3.505 -15.574 12.627 1.00 97.12 177 VAL A O 1
ATOM 1351 N N . LEU A 1 178 ? 2.471 -14.012 11.387 1.00 97.88 178 LEU A N 1
ATOM 1352 C CA . LEU A 1 178 ? 2.370 -13.017 12.441 1.00 97.88 178 LEU A CA 1
ATOM 1353 C C . LEU A 1 178 ? 1.075 -13.261 13.205 1.00 97.88 178 LEU A C 1
ATOM 1355 O O . LEU A 1 178 ? -0.007 -13.301 12.621 1.00 97.88 178 LEU A O 1
ATOM 1359 N N . GLU A 1 179 ? 1.192 -13.391 14.520 1.00 98.06 179 GLU A N 1
ATOM 1360 C CA . GLU A 1 179 ? 0.063 -13.546 15.431 1.00 98.06 179 GLU A CA 1
ATOM 1361 C C . GLU A 1 179 ? -0.034 -12.295 16.321 1.00 98.06 179 GLU A C 1
ATOM 1363 O O . GLU A 1 179 ? 0.565 -12.271 17.404 1.00 98.06 179 GLU A O 1
ATOM 1368 N N . PRO A 1 180 ? -0.766 -11.235 15.912 1.00 98.31 180 PRO A N 1
ATOM 1369 C CA . PRO A 1 180 ? -0.821 -9.973 16.657 1.00 98.31 180 PRO A CA 1
ATOM 1370 C C . PRO A 1 180 ? -1.194 -10.160 18.123 1.00 98.31 180 PRO A C 1
ATOM 1372 O O . PRO A 1 180 ? -0.642 -9.500 18.998 1.00 98.31 180 PRO A O 1
ATOM 1375 N N . GLY A 1 181 ? -2.089 -11.112 18.405 1.00 97.56 181 GLY A N 1
ATOM 1376 C CA . GLY A 1 181 ? -2.528 -11.434 19.758 1.00 97.56 181 GLY A CA 1
ATOM 1377 C C . GLY A 1 181 ? -1.411 -11.853 20.719 1.00 97.56 181 GLY A C 1
ATOM 1378 O O . GLY A 1 181 ? -1.587 -11.683 21.925 1.00 97.56 181 GLY A O 1
ATOM 1379 N N . LYS A 1 182 ? -0.295 -12.379 20.196 1.00 98.00 182 LYS A N 1
ATOM 1380 C CA . LYS A 1 182 ? 0.916 -12.737 20.951 1.00 98.00 182 LYS A CA 1
ATOM 1381 C C . LYS A 1 182 ? 1.990 -11.652 20.852 1.00 98.00 182 LYS A C 1
ATOM 1383 O O . LYS A 1 182 ? 2.680 -11.391 21.828 1.00 98.00 182 LYS A O 1
ATOM 1388 N N . LEU A 1 183 ? 2.128 -11.037 19.676 1.00 98.00 183 LEU A N 1
ATOM 1389 C CA . LEU A 1 183 ? 3.194 -10.077 19.373 1.00 98.00 183 LEU A CA 1
ATOM 1390 C C . LEU A 1 183 ? 2.955 -8.690 19.980 1.00 98.00 183 LEU A C 1
ATOM 1392 O O . LEU A 1 183 ? 3.915 -7.996 20.297 1.00 98.00 183 LEU A O 1
ATOM 1396 N N . CYS A 1 184 ? 1.693 -8.290 20.151 1.00 98.38 184 CYS A N 1
ATOM 1397 C CA . CYS A 1 184 ? 1.313 -6.920 20.499 1.00 98.38 184 CYS A CA 1
ATOM 1398 C C . CYS A 1 184 ? 0.528 -6.805 21.819 1.00 98.38 184 CYS A C 1
ATOM 1400 O O . CYS A 1 184 ? -0.515 -6.143 21.841 1.00 98.38 184 CYS A O 1
ATOM 1402 N N . PRO A 1 185 ? 0.987 -7.404 22.941 1.00 98.19 185 PRO A N 1
ATOM 1403 C CA . PRO A 1 185 ? 0.238 -7.396 24.199 1.00 98.19 185 PRO A CA 1
ATOM 1404 C C . PRO A 1 185 ? -0.038 -5.974 24.707 1.00 98.19 185 PRO A C 1
ATOM 1406 O O . PRO A 1 185 ? -1.162 -5.685 25.108 1.00 98.19 185 PRO A O 1
ATOM 1409 N N . ALA A 1 186 ? 0.933 -5.062 24.586 1.00 98.44 186 ALA A N 1
ATOM 1410 C CA . ALA A 1 186 ? 0.788 -3.667 25.005 1.00 98.44 186 ALA A CA 1
ATOM 1411 C C . ALA A 1 186 ? -0.325 -2.920 24.245 1.00 98.44 186 ALA A C 1
ATOM 1413 O O . ALA A 1 186 ? -1.041 -2.112 24.833 1.00 98.44 186 ALA A O 1
ATOM 1414 N N . ALA A 1 187 ? -0.521 -3.216 22.954 1.00 98.44 187 ALA A N 1
ATOM 1415 C CA . ALA A 1 187 ? -1.598 -2.614 22.172 1.00 98.44 187 ALA A CA 1
ATOM 1416 C C . ALA A 1 187 ? -2.976 -3.106 22.644 1.00 98.44 187 ALA A C 1
ATOM 1418 O O . ALA A 1 187 ? -3.897 -2.309 22.798 1.00 98.44 187 ALA A O 1
ATOM 1419 N N . PHE A 1 188 ? -3.120 -4.402 22.943 1.00 98.50 188 PHE A N 1
ATOM 1420 C CA . PHE A 1 188 ? -4.372 -4.945 23.488 1.00 98.50 188 PHE A CA 1
ATOM 1421 C C . PHE A 1 188 ? -4.660 -4.459 24.912 1.00 98.50 188 PHE A C 1
ATOM 1423 O O . PHE A 1 188 ? -5.819 -4.245 25.264 1.00 98.50 188 PHE A O 1
ATOM 1430 N N . GLU A 1 189 ? -3.622 -4.234 25.710 1.00 98.44 189 GLU A N 1
ATOM 1431 C CA . GLU A 1 189 ? -3.736 -3.609 27.025 1.00 98.44 189 GLU A CA 1
ATOM 1432 C C . GLU A 1 189 ? -4.157 -2.131 26.923 1.00 98.44 189 GLU A C 1
ATOM 1434 O O . GLU A 1 189 ? -4.995 -1.653 27.683 1.00 98.44 189 GLU A O 1
ATOM 1439 N N . ALA A 1 190 ? -3.630 -1.391 25.944 1.00 98.44 190 ALA A N 1
ATOM 1440 C CA . ALA A 1 190 ? -4.083 -0.032 25.659 1.00 98.44 190 ALA A CA 1
ATOM 1441 C C . ALA A 1 190 ? -5.543 -0.006 25.168 1.00 98.44 190 ALA A C 1
ATOM 1443 O O . ALA A 1 190 ? -6.312 0.859 25.587 1.00 98.44 190 ALA A O 1
ATOM 1444 N N . LEU A 1 191 ? -5.956 -0.982 24.349 1.00 98.00 191 LEU A N 1
ATOM 1445 C CA . LEU A 1 191 ? -7.341 -1.115 23.883 1.00 98.00 191 LEU A CA 1
ATOM 1446 C C . LEU A 1 191 ? -8.315 -1.371 25.037 1.00 98.00 191 LEU A C 1
ATOM 1448 O O . LEU A 1 191 ? -9.401 -0.794 25.040 1.00 98.00 191 LEU A O 1
ATOM 1452 N N . SER A 1 192 ? -7.942 -2.200 26.018 1.00 97.94 192 SER A N 1
ATOM 1453 C CA . SER A 1 192 ? -8.807 -2.493 27.170 1.00 97.94 192 SER A CA 1
ATOM 1454 C C . SER A 1 192 ? -8.982 -1.292 28.104 1.00 97.94 192 SER A C 1
ATOM 1456 O O . SER A 1 192 ? -10.030 -1.157 28.733 1.00 97.94 192 SER A O 1
ATOM 1458 N N . ARG A 1 193 ? -7.990 -0.392 28.160 1.00 98.25 193 ARG A N 1
ATOM 1459 C CA . ARG A 1 193 ? -8.055 0.868 28.920 1.00 98.25 193 ARG A CA 1
ATOM 1460 C C . ARG A 1 193 ? -8.753 2.012 28.188 1.00 98.25 193 ARG A C 1
ATOM 1462 O O . ARG A 1 193 ? -9.142 2.984 28.833 1.00 98.25 193 ARG A O 1
ATOM 1469 N N . ALA A 1 194 ? -8.879 1.940 26.866 1.00 98.12 194 ALA A N 1
ATOM 1470 C CA . ALA A 1 194 ? -9.478 3.004 26.072 1.00 98.12 194 ALA A CA 1
ATOM 1471 C C . ALA A 1 194 ? -10.971 3.174 26.410 1.00 98.12 194 ALA A C 1
ATOM 1473 O O . ALA A 1 194 ? -11.785 2.260 26.248 1.00 98.12 194 ALA A O 1
ATOM 1474 N N . GLN A 1 195 ? -11.330 4.377 26.855 1.00 97.31 195 GLN A N 1
ATOM 1475 C CA . GLN A 1 195 ? -12.621 4.692 27.468 1.00 97.31 195 GLN A CA 1
ATOM 1476 C C . GLN A 1 195 ? -13.713 5.020 26.449 1.00 97.31 195 GLN A C 1
ATOM 1478 O O . GLN A 1 195 ? -14.895 4.960 26.771 1.00 97.31 195 GLN A O 1
ATOM 1483 N N . ASN A 1 196 ? -13.339 5.391 25.224 1.00 95.88 196 ASN A N 1
ATOM 1484 C CA . ASN A 1 196 ? -14.287 5.817 24.200 1.00 95.88 196 ASN A CA 1
ATOM 1485 C C . ASN A 1 196 ? -13.849 5.392 22.784 1.00 95.88 196 ASN A C 1
ATOM 1487 O O . ASN A 1 196 ? -12.686 5.026 22.580 1.00 95.88 196 ASN A O 1
ATOM 1491 N N . PRO A 1 197 ? -14.765 5.438 21.795 1.00 95.19 197 PRO A N 1
ATOM 1492 C CA . PRO A 1 197 ? -14.478 5.066 20.409 1.00 95.19 197 PRO A CA 1
ATOM 1493 C C . PRO A 1 197 ? -13.282 5.797 19.786 1.00 95.19 197 PRO A C 1
ATOM 1495 O O . PRO A 1 197 ? -12.494 5.181 19.076 1.00 95.19 197 PRO A O 1
ATOM 1498 N N . VAL A 1 198 ? -13.089 7.084 20.089 1.00 95.38 198 VAL A N 1
ATOM 1499 C CA . VAL A 1 198 ? -11.969 7.877 19.551 1.00 95.38 198 VAL A CA 1
ATOM 1500 C C . VAL A 1 198 ? -10.630 7.362 20.079 1.00 95.38 198 VAL A C 1
ATOM 1502 O O . VAL A 1 198 ? -9.709 7.115 19.302 1.00 95.38 198 VAL A O 1
ATOM 1505 N N . GLN A 1 199 ? -10.525 7.123 21.389 1.00 97.12 199 GLN A N 1
ATOM 1506 C CA . GLN A 1 199 ? -9.334 6.527 21.998 1.00 97.12 199 GLN A CA 1
ATOM 1507 C C . GLN A 1 199 ? -9.077 5.120 21.450 1.00 97.12 199 GLN A C 1
ATOM 1509 O O . GLN A 1 199 ? -7.951 4.797 21.087 1.00 97.12 199 GLN A O 1
ATOM 1514 N N . ARG A 1 200 ? -10.120 4.297 21.320 1.00 97.81 200 ARG A N 1
ATOM 1515 C CA . ARG A 1 200 ? -10.025 2.951 20.739 1.00 97.81 200 ARG A CA 1
ATOM 1516 C C . ARG A 1 200 ? -9.531 2.975 19.293 1.00 97.81 200 ARG A C 1
ATOM 1518 O O . ARG A 1 200 ? -8.686 2.160 18.929 1.00 97.81 200 ARG A O 1
ATOM 1525 N N . ALA A 1 201 ? -10.041 3.900 18.483 1.00 97.25 201 ALA A N 1
ATOM 1526 C CA . ALA A 1 201 ? -9.619 4.079 17.100 1.00 97.25 201 ALA A CA 1
ATOM 1527 C C . ALA A 1 201 ? -8.158 4.522 17.010 1.00 97.25 201 ALA A C 1
ATOM 1529 O O . ALA A 1 201 ? -7.422 3.986 16.185 1.00 97.25 201 ALA A O 1
ATOM 1530 N N . ARG A 1 202 ? -7.731 5.440 17.887 1.00 97.25 202 ARG A N 1
ATOM 1531 C CA . ARG A 1 202 ? -6.332 5.870 18.008 1.00 97.25 202 ARG A CA 1
ATOM 1532 C C . ARG A 1 202 ? -5.418 4.694 18.349 1.00 97.25 202 ARG A C 1
ATOM 1534 O O . ARG A 1 202 ? -4.451 4.480 17.630 1.00 97.25 202 ARG A O 1
ATOM 1541 N N . VAL A 1 203 ? -5.768 3.898 19.363 1.00 98.44 203 VAL A N 1
ATOM 1542 C CA . VAL A 1 203 ? -4.966 2.727 19.756 1.00 98.44 203 VAL A CA 1
ATOM 1543 C C . VAL A 1 203 ? -4.816 1.728 18.606 1.00 98.44 203 VAL A C 1
ATOM 1545 O O . VAL A 1 203 ? -3.736 1.184 18.373 1.00 98.44 203 VAL A O 1
ATOM 1548 N N . ALA A 1 204 ? -5.884 1.502 17.839 1.00 98.19 204 ALA A N 1
ATOM 1549 C CA . ALA A 1 204 ? -5.813 0.662 16.648 1.00 98.19 204 ALA A CA 1
ATOM 1550 C C . ALA A 1 204 ? -4.958 1.290 15.527 1.00 98.19 204 ALA A C 1
ATOM 1552 O O . ALA A 1 204 ? -4.237 0.574 14.836 1.00 98.19 204 ALA A O 1
ATOM 1553 N N . ALA A 1 205 ? -5.032 2.612 15.343 1.00 96.25 205 ALA A N 1
ATOM 1554 C CA . ALA A 1 205 ? -4.328 3.347 14.292 1.00 96.25 205 ALA A CA 1
ATOM 1555 C C . ALA A 1 205 ? -2.817 3.445 14.514 1.00 96.25 205 ALA A C 1
ATOM 1557 O O . ALA A 1 205 ? -2.074 3.441 13.539 1.00 96.25 205 ALA A O 1
ATOM 1558 N N . TYR A 1 206 ? -2.368 3.538 15.768 1.00 96.38 206 TYR A N 1
ATOM 1559 C CA . TYR A 1 206 ? -0.960 3.766 16.084 1.00 96.38 206 TYR A CA 1
ATOM 1560 C C . TYR A 1 206 ? -0.346 2.579 16.817 1.00 96.38 206 TYR A C 1
ATOM 1562 O O . TYR A 1 206 ? 0.525 1.917 16.270 1.00 96.38 206 TYR A O 1
ATOM 1570 N N . GLU A 1 207 ? -0.782 2.269 18.033 1.00 98.44 207 GLU A N 1
ATOM 1571 C CA . GLU A 1 207 ? -0.132 1.277 18.891 1.00 98.44 207 GLU A CA 1
ATOM 1572 C C . GLU A 1 207 ? -0.210 -0.133 18.293 1.00 98.44 207 GLU A C 1
ATOM 1574 O O . GLU A 1 207 ? 0.810 -0.813 18.166 1.00 98.44 207 GLU A O 1
ATOM 1579 N N . TRP A 1 208 ? -1.405 -0.568 17.883 1.00 98.56 208 TRP A N 1
ATOM 1580 C CA . TRP A 1 208 ? -1.570 -1.865 17.224 1.00 98.56 208 TRP A CA 1
ATOM 1581 C C . TRP A 1 208 ? -0.896 -1.875 15.849 1.00 98.56 208 TRP A C 1
ATOM 1583 O O . TRP A 1 208 ? -0.074 -2.752 15.586 1.00 98.56 208 TRP A O 1
ATOM 1593 N N . HIS A 1 209 ? -1.187 -0.882 15.001 1.00 97.25 209 HIS A N 1
ATOM 1594 C CA . HIS A 1 209 ? -0.639 -0.810 13.645 1.00 97.25 209 HIS A CA 1
ATOM 1595 C C . HIS A 1 209 ? 0.895 -0.816 13.645 1.00 97.25 209 HIS A C 1
ATOM 1597 O O . HIS A 1 209 ? 1.503 -1.648 12.975 1.00 97.25 209 HIS A O 1
ATOM 1603 N N . ASN A 1 210 ? 1.531 0.056 14.433 1.00 97.06 210 ASN A N 1
ATOM 1604 C CA . ASN A 1 210 ? 2.988 0.162 14.499 1.00 97.06 210 ASN A CA 1
ATOM 1605 C C . ASN A 1 210 ? 3.626 -1.102 15.074 1.00 97.06 210 ASN A C 1
ATOM 1607 O O . ASN A 1 210 ? 4.700 -1.487 14.621 1.00 97.06 210 ASN A O 1
ATOM 1611 N N . CYS A 1 211 ? 2.977 -1.772 16.031 1.00 98.56 211 CYS A N 1
ATOM 1612 C CA . CYS A 1 211 ? 3.475 -3.043 16.544 1.00 98.56 211 CYS A CA 1
ATOM 1613 C C . CYS A 1 211 ? 3.468 -4.136 15.464 1.00 98.56 211 CYS A C 1
ATOM 1615 O O . CYS A 1 211 ? 4.497 -4.774 15.227 1.00 98.56 211 CYS A O 1
ATOM 1617 N N . VAL A 1 212 ? 2.336 -4.339 14.778 1.00 98.12 212 VAL A N 1
ATOM 1618 C CA . VAL A 1 212 ? 2.228 -5.393 13.756 1.00 98.12 212 VAL A CA 1
ATOM 1619 C C . VAL A 1 212 ? 3.100 -5.065 12.541 1.00 98.12 212 VAL A C 1
ATOM 1621 O O . VAL A 1 212 ? 3.826 -5.938 12.065 1.00 98.12 212 VAL A O 1
ATOM 1624 N N . ASN A 1 213 ? 3.102 -3.809 12.081 1.00 95.69 213 ASN A N 1
ATOM 1625 C CA . ASN A 1 213 ? 3.991 -3.359 11.011 1.00 95.69 213 ASN A CA 1
ATOM 1626 C C . ASN A 1 213 ? 5.463 -3.508 11.420 1.00 95.69 213 ASN A C 1
ATOM 1628 O O . ASN A 1 213 ? 6.250 -4.040 10.651 1.00 95.69 213 ASN A O 1
ATOM 1632 N N . GLY A 1 214 ? 5.846 -3.143 12.646 1.00 96.38 214 GLY A N 1
ATOM 1633 C CA . GLY A 1 214 ? 7.206 -3.348 13.152 1.00 96.38 214 GLY A CA 1
ATOM 1634 C C . GLY A 1 214 ? 7.633 -4.819 13.130 1.00 96.38 214 GLY A C 1
ATOM 1635 O O . GLY A 1 214 ? 8.737 -5.134 12.683 1.00 96.38 214 GLY A O 1
ATOM 1636 N N . ALA A 1 215 ? 6.744 -5.734 13.529 1.00 97.00 215 ALA A N 1
ATOM 1637 C CA . ALA A 1 215 ? 6.998 -7.172 13.456 1.00 97.00 215 ALA A CA 1
ATOM 1638 C C . ALA A 1 215 ? 7.164 -7.665 12.008 1.00 97.00 215 ALA A C 1
ATOM 164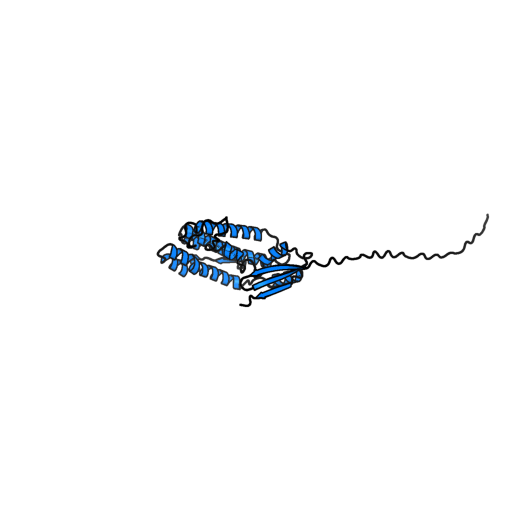0 O O . ALA A 1 215 ? 8.071 -8.448 11.726 1.00 97.00 215 ALA A O 1
ATOM 1641 N N . PHE A 1 216 ? 6.339 -7.175 11.080 1.00 95.56 216 PHE A N 1
ATOM 1642 C CA . PHE A 1 216 ? 6.482 -7.459 9.652 1.00 95.56 216 PHE A CA 1
ATOM 1643 C C . PHE A 1 216 ? 7.805 -6.930 9.087 1.00 95.56 216 PHE A C 1
ATOM 1645 O O . PHE A 1 216 ? 8.554 -7.680 8.466 1.00 95.56 216 PHE A O 1
ATOM 1652 N N . ARG A 1 217 ? 8.164 -5.677 9.390 1.00 93.25 217 ARG A N 1
ATOM 1653 C CA . ARG A 1 217 ? 9.430 -5.058 8.967 1.00 93.25 217 ARG A CA 1
ATOM 1654 C C . ARG A 1 217 ? 10.644 -5.812 9.496 1.00 93.25 217 ARG A C 1
ATOM 1656 O O . ARG A 1 217 ? 11.631 -5.943 8.781 1.00 93.25 217 ARG A O 1
ATOM 1663 N N . ALA A 1 218 ? 10.579 -6.350 10.713 1.00 94.62 218 ALA A N 1
ATOM 1664 C CA . ALA A 1 218 ? 11.647 -7.181 11.264 1.00 94.62 218 ALA A CA 1
ATOM 1665 C C . ALA A 1 218 ? 11.843 -8.498 10.484 1.00 94.62 218 ALA A C 1
ATOM 1667 O O . ALA A 1 218 ? 12.968 -8.996 10.399 1.00 94.62 218 ALA A O 1
ATOM 1668 N N . LEU A 1 219 ? 10.776 -9.056 9.898 1.00 92.19 219 LEU A N 1
ATOM 1669 C CA . LEU A 1 219 ? 10.866 -10.211 8.999 1.00 92.19 219 LEU A CA 1
ATOM 1670 C C . LEU A 1 219 ? 11.405 -9.805 7.618 1.00 92.19 219 LEU A C 1
ATOM 1672 O O . LEU A 1 219 ? 12.353 -10.427 7.134 1.00 92.19 219 LEU A O 1
ATOM 1676 N N . GLU A 1 220 ? 10.865 -8.737 7.025 1.00 86.44 220 GLU A N 1
ATOM 1677 C CA . GLU A 1 220 ? 11.270 -8.229 5.703 1.00 86.44 220 GLU A CA 1
ATOM 1678 C C . GLU A 1 220 ? 12.666 -7.593 5.690 1.00 86.44 220 GLU A C 1
ATOM 1680 O O . GLU A 1 220 ? 13.296 -7.528 4.641 1.00 86.44 220 GLU A O 1
ATOM 1685 N N . ALA A 1 221 ? 13.240 -7.212 6.836 1.00 87.00 221 ALA A N 1
ATOM 1686 C CA . ALA A 1 221 ? 14.636 -6.767 6.916 1.00 87.00 221 ALA A CA 1
ATOM 1687 C C . ALA A 1 221 ? 15.627 -7.806 6.345 1.00 87.00 221 ALA A C 1
ATOM 1689 O O . ALA A 1 221 ? 16.750 -7.470 5.972 1.00 87.00 221 ALA A O 1
ATOM 1690 N N . ARG A 1 222 ? 15.210 -9.076 6.250 1.00 83.44 222 ARG A N 1
ATOM 1691 C CA . ARG A 1 222 ? 15.975 -10.174 5.639 1.00 83.44 222 ARG A CA 1
ATOM 1692 C C . ARG A 1 222 ? 15.772 -10.298 4.125 1.00 83.44 222 ARG A C 1
ATOM 1694 O O . ARG A 1 222 ? 16.489 -11.061 3.483 1.00 83.44 222 ARG A O 1
ATOM 1701 N N . ARG A 1 223 ? 14.812 -9.568 3.563 1.00 85.19 223 ARG A N 1
ATOM 1702 C CA . ARG A 1 223 ? 14.441 -9.541 2.149 1.00 85.19 223 ARG A CA 1
ATOM 1703 C C . ARG A 1 223 ? 14.300 -8.085 1.681 1.00 85.19 223 ARG A C 1
ATOM 1705 O O . ARG A 1 223 ? 13.194 -7.595 1.466 1.00 85.19 223 ARG A O 1
ATOM 1712 N N . PRO A 1 224 ? 15.424 -7.373 1.508 1.00 89.62 224 PRO A N 1
ATOM 1713 C CA . PRO A 1 224 ? 15.375 -6.025 0.965 1.00 89.62 224 PRO A CA 1
ATOM 1714 C C . PRO A 1 224 ? 14.753 -6.027 -0.436 1.00 89.62 224 PRO A C 1
ATOM 1716 O O . PRO A 1 224 ? 14.780 -7.042 -1.143 1.00 89.62 224 PRO A O 1
ATOM 1719 N N . TYR A 1 225 ? 14.262 -4.860 -0.858 1.00 92.38 225 TYR A N 1
ATOM 1720 C CA . TYR A 1 225 ? 13.815 -4.639 -2.230 1.00 92.38 225 TYR A CA 1
ATOM 1721 C C . TYR A 1 225 ? 14.856 -5.183 -3.235 1.00 92.38 225 TYR A C 1
ATOM 1723 O O . TYR A 1 225 ? 16.061 -4.953 -3.050 1.00 92.38 225 TYR A O 1
ATOM 1731 N N . PRO A 1 226 ? 14.443 -5.898 -4.304 1.00 95.12 226 PRO A N 1
ATOM 1732 C CA . PRO A 1 226 ? 15.350 -6.543 -5.254 1.00 95.12 226 PRO A CA 1
ATOM 1733 C C . PRO A 1 226 ? 16.003 -5.534 -6.214 1.00 95.12 226 PRO A C 1
ATOM 1735 O O . PRO A 1 226 ? 15.831 -5.573 -7.434 1.00 95.12 226 PRO A O 1
ATOM 1738 N N . THR A 1 227 ? 16.839 -4.655 -5.665 1.00 95.12 227 THR A N 1
ATOM 1739 C CA . THR A 1 227 ? 17.554 -3.584 -6.370 1.00 95.12 227 THR A CA 1
ATOM 1740 C C . THR A 1 227 ? 18.353 -4.094 -7.569 1.00 95.12 227 THR A C 1
ATOM 1742 O O . THR A 1 227 ? 18.457 -3.406 -8.583 1.00 95.12 227 THR A O 1
ATOM 1745 N N . ALA A 1 228 ? 18.914 -5.304 -7.485 1.00 96.25 228 ALA A N 1
ATOM 1746 C CA . ALA A 1 228 ? 19.643 -5.913 -8.596 1.00 96.25 228 ALA A CA 1
ATOM 1747 C C . ALA A 1 228 ? 18.736 -6.186 -9.809 1.00 96.25 228 ALA A C 1
ATOM 1749 O O . ALA A 1 228 ? 19.127 -5.880 -10.935 1.00 96.25 228 ALA A O 1
ATOM 1750 N N . ALA A 1 229 ? 17.520 -6.695 -9.581 1.00 96.56 229 ALA A N 1
ATOM 1751 C CA . ALA A 1 229 ? 16.533 -6.940 -10.632 1.00 96.56 229 ALA A CA 1
ATOM 1752 C C . ALA A 1 229 ? 16.087 -5.620 -11.280 1.00 96.56 229 ALA A C 1
ATOM 1754 O O . ALA A 1 229 ? 16.112 -5.490 -12.503 1.00 96.56 229 ALA A O 1
ATOM 1755 N N . TRP A 1 230 ? 15.808 -4.600 -10.460 1.00 96.69 230 TRP A N 1
ATOM 1756 C CA . TRP A 1 230 ? 15.463 -3.257 -10.937 1.00 96.69 230 TRP A CA 1
ATOM 1757 C C . TRP A 1 230 ? 16.556 -2.637 -11.818 1.00 96.69 230 TRP A C 1
ATOM 1759 O O . TRP A 1 230 ? 16.298 -2.205 -12.940 1.00 96.69 230 TRP A O 1
ATOM 1769 N N . LYS A 1 231 ? 17.812 -2.651 -11.354 1.00 96.94 231 LYS A N 1
ATOM 1770 C CA . LYS A 1 231 ? 18.955 -2.132 -12.124 1.00 96.94 231 LYS A CA 1
ATOM 1771 C C . LYS A 1 231 ? 19.170 -2.909 -13.425 1.00 96.94 231 LYS A C 1
ATOM 1773 O O . LYS A 1 231 ? 19.492 -2.309 -14.451 1.00 96.94 231 LYS A O 1
ATOM 1778 N N . ALA A 1 232 ? 18.995 -4.230 -13.395 1.00 97.94 232 ALA A N 1
ATOM 1779 C CA . ALA A 1 232 ? 19.102 -5.069 -14.584 1.00 97.94 232 ALA A CA 1
ATOM 1780 C C . ALA A 1 232 ? 18.004 -4.751 -15.610 1.00 97.94 232 ALA A C 1
ATOM 1782 O O . ALA A 1 232 ? 18.309 -4.667 -16.800 1.00 97.94 232 ALA A O 1
ATOM 1783 N N . PHE A 1 233 ? 16.769 -4.517 -15.160 1.00 97.88 233 PHE A N 1
ATOM 1784 C CA . PHE A 1 233 ? 15.662 -4.048 -15.994 1.00 97.88 233 PHE A CA 1
ATOM 1785 C C . PHE A 1 233 ? 15.998 -2.715 -16.680 1.00 97.88 233 PHE A C 1
ATOM 1787 O O . PHE A 1 233 ? 15.988 -2.651 -17.910 1.00 97.88 233 PHE A O 1
ATOM 1794 N N . LEU A 1 234 ? 16.397 -1.688 -15.917 1.00 97.69 234 LEU A N 1
ATOM 1795 C CA . LEU A 1 234 ? 16.752 -0.378 -16.480 1.00 97.69 234 LEU A CA 1
ATOM 1796 C C . LEU A 1 234 ? 17.844 -0.503 -17.552 1.00 97.69 234 LEU A C 1
ATOM 1798 O O . LEU A 1 234 ? 17.708 0.017 -18.660 1.00 97.69 234 LEU A O 1
ATOM 1802 N N . LYS A 1 235 ? 18.901 -1.274 -17.257 1.00 97.94 235 LYS A N 1
ATOM 1803 C CA . LYS A 1 235 ? 19.998 -1.529 -18.198 1.00 97.94 235 LYS A CA 1
ATOM 1804 C C . LYS A 1 235 ? 19.528 -2.265 -19.456 1.00 97.94 235 LYS A C 1
ATOM 1806 O O . LYS A 1 235 ? 19.920 -1.881 -20.555 1.00 97.94 235 LYS A O 1
ATOM 1811 N N . ARG A 1 236 ? 18.714 -3.316 -19.309 1.00 97.50 236 ARG A N 1
ATOM 1812 C CA . ARG A 1 236 ? 18.208 -4.142 -20.422 1.00 97.50 236 ARG A CA 1
ATOM 1813 C C . ARG A 1 236 ? 17.454 -3.301 -21.447 1.00 97.50 236 ARG A C 1
ATOM 1815 O O . ARG A 1 236 ? 17.675 -3.466 -22.642 1.00 97.50 236 ARG A O 1
ATOM 1822 N N . TYR A 1 237 ? 16.605 -2.396 -20.976 1.00 96.75 237 TYR A N 1
ATOM 1823 C CA . TYR A 1 237 ? 15.768 -1.566 -21.840 1.00 96.75 237 TYR A CA 1
ATOM 1824 C C . TYR A 1 237 ? 16.414 -0.226 -22.219 1.00 96.75 237 TYR A C 1
ATOM 1826 O O . TYR A 1 237 ? 15.816 0.555 -22.952 1.00 96.75 237 TYR A O 1
ATOM 1834 N N . GLY A 1 238 ? 17.656 0.031 -21.787 1.00 96.56 238 GLY A N 1
ATOM 1835 C CA . GLY A 1 238 ? 18.359 1.283 -22.078 1.00 96.56 238 GLY A CA 1
ATOM 1836 C C . GLY A 1 238 ? 17.683 2.507 -21.454 1.00 96.56 238 GLY A C 1
ATOM 1837 O O . GLY A 1 238 ? 17.713 3.582 -22.046 1.00 96.56 238 GLY A O 1
ATOM 1838 N N . ILE A 1 239 ? 17.050 2.331 -20.292 1.00 97.31 239 ILE A N 1
ATOM 1839 C CA . ILE A 1 239 ? 16.352 3.394 -19.572 1.00 97.31 239 ILE A CA 1
ATOM 1840 C C . ILE A 1 239 ? 17.372 4.176 -18.745 1.00 97.31 239 ILE A C 1
ATOM 1842 O O . ILE A 1 239 ? 18.073 3.611 -17.901 1.00 97.31 239 ILE A O 1
ATOM 1846 N N . THR A 1 240 ? 17.416 5.488 -18.950 1.00 97.00 240 THR A N 1
ATOM 1847 C CA . THR A 1 240 ? 18.215 6.408 -18.138 1.00 97.00 240 THR A CA 1
ATOM 1848 C C . THR A 1 240 ? 17.302 7.179 -17.202 1.00 97.00 240 THR A C 1
ATOM 1850 O O . THR A 1 240 ? 16.349 7.808 -17.656 1.00 97.00 240 THR A O 1
ATOM 1853 N N . VAL A 1 241 ? 17.633 7.175 -15.912 1.00 95.56 241 VAL A N 1
ATOM 1854 C CA . VAL A 1 241 ? 16.906 7.914 -14.875 1.00 95.56 241 VAL A CA 1
ATOM 1855 C C . VAL A 1 241 ? 17.707 9.154 -14.494 1.00 95.56 241 VAL A C 1
ATOM 1857 O O . VAL A 1 241 ? 18.913 9.067 -14.255 1.00 95.56 241 VAL A O 1
ATOM 1860 N N . ARG A 1 242 ? 17.049 10.311 -14.451 1.00 95.31 242 ARG A N 1
ATOM 1861 C CA . ARG A 1 242 ? 17.573 11.544 -13.857 1.00 95.31 242 ARG A CA 1
ATOM 1862 C C . ARG A 1 242 ? 16.681 11.935 -12.695 1.00 95.31 242 ARG A C 1
ATOM 1864 O O . ARG A 1 242 ? 15.467 11.938 -12.852 1.00 95.31 242 ARG A O 1
ATOM 1871 N N . VAL A 1 243 ? 17.299 12.257 -11.569 1.00 92.44 243 VAL A N 1
ATOM 1872 C CA . VAL A 1 243 ? 16.606 12.679 -10.355 1.00 92.44 243 VAL A CA 1
ATOM 1873 C C . VAL A 1 243 ? 16.916 14.149 -10.134 1.00 92.44 243 VAL A C 1
ATOM 1875 O O . VAL A 1 243 ? 18.085 14.536 -10.121 1.00 92.44 243 VAL A O 1
ATOM 1878 N N . GLU A 1 244 ? 15.874 14.952 -9.989 1.00 92.75 244 GLU A N 1
ATOM 1879 C CA . GLU A 1 244 ? 15.954 16.359 -9.615 1.00 92.75 244 GLU A CA 1
ATOM 1880 C C . GLU A 1 244 ? 15.295 16.511 -8.255 1.00 92.75 244 GLU A C 1
ATOM 1882 O O . GLU A 1 244 ? 14.176 16.052 -8.060 1.00 92.75 244 GLU A O 1
ATOM 1887 N N . HIS A 1 245 ? 16.008 17.101 -7.305 1.00 89.19 245 HIS A N 1
ATOM 1888 C CA . HIS A 1 245 ? 15.465 17.388 -5.985 1.00 89.19 245 HIS A CA 1
ATOM 1889 C C . HIS A 1 245 ? 14.864 18.784 -5.992 1.00 89.19 245 HIS A C 1
ATOM 1891 O O . HIS A 1 245 ? 15.445 19.685 -6.605 1.00 89.19 245 HIS A O 1
ATOM 1897 N N . ASP A 1 246 ? 13.740 18.954 -5.301 1.00 81.31 246 ASP A N 1
ATOM 1898 C CA . ASP A 1 246 ? 13.198 20.284 -5.057 1.00 81.31 246 ASP A CA 1
ATOM 1899 C C . ASP A 1 246 ? 14.256 21.072 -4.274 1.00 81.31 246 ASP A C 1
ATOM 1901 O O . ASP A 1 246 ? 14.697 20.665 -3.197 1.00 81.31 246 ASP A O 1
ATOM 1905 N N . THR A 1 247 ? 14.765 22.147 -4.872 1.00 66.25 247 THR A N 1
ATOM 1906 C CA . THR A 1 247 ? 15.589 23.114 -4.152 1.00 66.25 247 THR A CA 1
ATOM 1907 C C . THR A 1 247 ? 14.631 24.049 -3.434 1.00 66.25 247 THR A C 1
ATOM 1909 O O . THR A 1 247 ? 14.035 24.906 -4.089 1.00 66.25 247 THR A O 1
ATOM 1912 N N . ASP A 1 248 ? 14.461 23.829 -2.133 1.00 54.53 248 ASP A N 1
ATOM 1913 C CA . ASP A 1 248 ? 13.796 24.773 -1.226 1.00 54.53 248 ASP A CA 1
ATOM 1914 C C . ASP A 1 248 ? 14.457 26.164 -1.261 1.00 54.53 248 ASP A C 1
ATOM 1916 O O . ASP A 1 248 ? 15.713 26.236 -1.315 1.00 54.53 248 ASP A O 1
#

Solvent-accessible surface area (backbone atoms only — not comparable to full-atom values): 14565 Å² total; per-residue (Å²): 134,83,89,84,90,84,91,84,80,89,80,91,74,90,74,74,86,78,74,74,72,74,75,75,73,72,74,74,70,72,71,56,73,44,76,48,78,47,85,49,96,70,30,40,40,39,39,37,31,32,49,92,68,46,42,71,66,57,47,56,56,41,46,50,39,39,94,64,12,39,88,69,28,64,62,45,56,48,26,35,32,59,65,56,66,62,87,85,43,88,88,46,64,76,41,75,84,54,39,90,82,20,94,38,31,75,58,36,25,47,48,22,46,52,53,37,49,52,52,51,51,52,58,69,71,51,82,68,57,82,60,35,64,65,28,43,56,50,47,52,51,56,52,49,49,52,43,51,52,37,50,28,49,52,52,20,73,75,67,73,42,70,66,44,60,39,55,69,44,80,39,75,94,75,74,44,70,46,47,35,70,75,76,34,53,68,31,55,54,49,44,74,67,38,88,44,72,68,52,38,51,47,34,51,66,44,51,37,40,51,43,52,50,50,56,50,49,66,57,41,71,79,58,67,80,50,58,69,37,55,54,50,33,32,58,74,47,58,44,46,79,45,79,46,64,69,81,128

Nearest PDB structures (foldseek):
  1fio-assembly1_A  TM=2.018E-01  e=9.968E+00  Saccharomyces cerevisiae

Foldseek 3Di:
DDDDDDDDDDDDDDDDDPPPPPPPPPPPVPQPWDWDWDDAVQKIKIKTFGCVLPNPVLVVLQQCLDPCHDLVGCLLVLLLDLQRDDCPDPLADHCPPSALPPPCSLVRSVRSLVVLVVVLVVLVPDDHPPLCPLSSVVSSLSSVVSSQLSVLLSVCLVPVDCVSLQDWDQRPVQRDIDGLVVQQVVLVVQCVVQDDSRSNSVSSVPRSSCRSVVVVVVSCVVPPRPVVSVVVVCVSRVMDMDMDGPDD

Secondary structure (DSSP, 8-state):
--------------------------------EEEEEEEETTEEEEEEEETTTS-HHHHHHHHHTSTTSTTTSHHHHHHH-SS---TT-TTSPP-TTSSTTSTTHHHHHHHHHHHHHHHHHHHHHS-PPTT-HHHHHHHHHHHHHHHHHHHHHHHHHHH--GGGGG--EEETTTTEEE-HHHH-HHHHHHHHH--SHHHHHHHIIIIIHHHHHHHHHHHHTTS---HHHHHHHHHHHT-EEEEEE---

Mean predicted aligned error: 8.64 Å

Organism: NCBI:txid2730080

Sequence (248 aa):
MAGFFGKGAVLLRVSACAWAFLLMASAEASAKKVVLQEELPGRIERYSFDDARISAEALRLALRFGPDGLYTGSEMIARASLEVCPDDDPGYKPCGDRTIAAPNFLDNAGENLRRARALMEELAASTPPAGLEAAKAWCLEENGFVLALSEARLRYLRTWDPQTLRATFEVKSAGKVLEPGKLCPAAFEALSRAQNPVQRARVAAYEWHNCVNGAFRALEARRPYPTAAWKAFLKRYGITVRVEHDTD

Radius of gyration: 31.44 Å; Cα contacts (8 Å, |Δi|>4): 287; chains: 1; bounding box: 58×69×123 Å

pLDDT: mean 87.1, std 17.36, range [38.0, 98.62]